Protein AF-A0A0C9WI23-F1 (afdb_monomer_lite)

Sequence (228 aa):
MLRQPGENLPWLPNPIQHCQHPHDGPPLADQTVKNYFSPNRFYCVETICAPCGTVIGWGKFARSESPTNIVAFLNSIYSSGVSRPAYICIDKACIVLRHIQATGQLQDWFNTSCLLVDSYHYTTHKATDELCCTWCNPVIPAVDKFGNDCFQRTFNTQACEQLNSWLGGFELILKCMTPANFDWFLHSMLFYHSSFVLKKQGIKQRRAENREIDDESEHDGGVEFGEE

Foldseek 3Di:
DDDDPPDDDPPDDDPPPPPPDDPPDDDDDPPPPPDDDDPQQFDDKDWDADLLLATQDIDTHRYDPALVVVVVRLCVSCPPPRQDAQEDEDQPQLRNQVVCVVVVVNVVDNVRYAYAHDPVSVVPDDPPPPSNVPGHHQWDFDADPVRDTDTDRNGNCVSVVVVVVVVVVCPVVLRPDDPVCNVVVVVVVSVVSNVVSVVVVVVVVVVVVVVVVVVVVVVPPDDDDDDD

pLDDT: mean 77.86, std 17.17, range [37.91, 96.94]

Radius of gyration: 27.61 Å; chains: 1; bounding box: 91×63×84 Å

Structure (mmCIF, N/CA/C/O backbone):
data_AF-A0A0C9WI23-F1
#
_entry.id   AF-A0A0C9WI23-F1
#
loop_
_atom_site.group_PDB
_atom_site.id
_atom_site.type_symbol
_atom_site.label_atom_id
_atom_site.label_alt_id
_atom_site.label_comp_id
_atom_site.label_asym_id
_atom_site.label_entity_id
_atom_site.label_seq_id
_atom_site.pdbx_PDB_ins_code
_atom_site.Cartn_x
_atom_site.Cartn_y
_atom_site.Cartn_z
_atom_site.occupancy
_atom_site.B_iso_or_equiv
_atom_site.auth_seq_id
_atom_site.auth_comp_id
_atom_site.auth_asym_id
_atom_site.auth_atom_id
_atom_site.pdbx_PDB_model_num
ATOM 1 N N . MET A 1 1 ? -48.011 15.175 24.855 1.00 45.28 1 MET A N 1
ATOM 2 C CA . MET A 1 1 ? -47.424 16.368 25.504 1.00 45.28 1 MET A CA 1
ATOM 3 C C . MET A 1 1 ? -46.889 17.267 24.404 1.00 45.28 1 MET A C 1
ATOM 5 O O . MET A 1 1 ? -46.062 16.813 23.623 1.00 45.28 1 MET A O 1
ATOM 9 N N . LEU A 1 2 ? -47.460 18.462 24.258 1.00 37.91 2 LEU A N 1
ATOM 10 C CA . LEU A 1 2 ? -47.124 19.421 23.200 1.00 37.91 2 LEU A CA 1
ATOM 11 C C . LEU A 1 2 ? -45.895 20.236 23.638 1.00 37.91 2 LEU A C 1
ATOM 13 O O . LEU A 1 2 ? -45.906 20.787 24.735 1.00 37.91 2 LEU A O 1
ATOM 17 N N . ARG A 1 3 ? -44.843 20.275 22.808 1.00 47.81 3 ARG A N 1
ATOM 18 C CA . ARG A 1 3 ? -43.628 21.083 23.039 1.00 47.81 3 ARG A CA 1
ATOM 19 C C . ARG A 1 3 ? -43.924 22.569 22.837 1.00 47.81 3 ARG A C 1
ATOM 21 O O . ARG A 1 3 ? -44.652 22.917 21.908 1.00 47.81 3 ARG A O 1
ATOM 28 N N . GLN A 1 4 ? -43.315 23.433 23.648 1.00 53.78 4 GLN A N 1
ATOM 29 C CA . GLN A 1 4 ? -43.349 24.880 23.428 1.00 53.78 4 GLN A CA 1
ATOM 30 C C . GLN A 1 4 ? -42.204 25.320 22.492 1.00 53.78 4 GLN A C 1
ATOM 32 O O . GLN A 1 4 ? -41.101 24.770 22.574 1.00 53.78 4 GLN A O 1
ATOM 37 N N . PRO A 1 5 ? -42.423 26.300 21.594 1.00 41.22 5 PRO A N 1
ATOM 38 C CA . PRO A 1 5 ? -41.357 26.839 20.753 1.00 41.22 5 PRO A CA 1
ATOM 39 C C . PRO A 1 5 ? -40.299 27.547 21.615 1.00 41.22 5 PRO A C 1
ATOM 41 O O . PRO A 1 5 ? -40.611 28.527 22.285 1.00 41.22 5 PRO A O 1
ATOM 44 N N . GLY A 1 6 ? -39.055 27.054 21.602 1.00 56.50 6 GLY A N 1
ATOM 45 C CA . GLY A 1 6 ? -37.919 27.650 22.330 1.00 56.50 6 GLY A CA 1
ATOM 46 C C . GLY A 1 6 ? -37.381 26.834 23.512 1.00 56.50 6 GLY A C 1
ATOM 47 O O . GLY A 1 6 ? -36.413 27.246 24.145 1.00 56.50 6 GLY A O 1
ATOM 48 N N . GLU A 1 7 ? -37.958 25.668 23.802 1.00 51.94 7 GLU A N 1
ATOM 49 C CA . GLU A 1 7 ? -37.491 24.791 24.879 1.00 51.94 7 GLU A CA 1
ATOM 50 C C . GLU A 1 7 ? -36.192 24.060 24.478 1.00 51.94 7 GLU A C 1
ATOM 52 O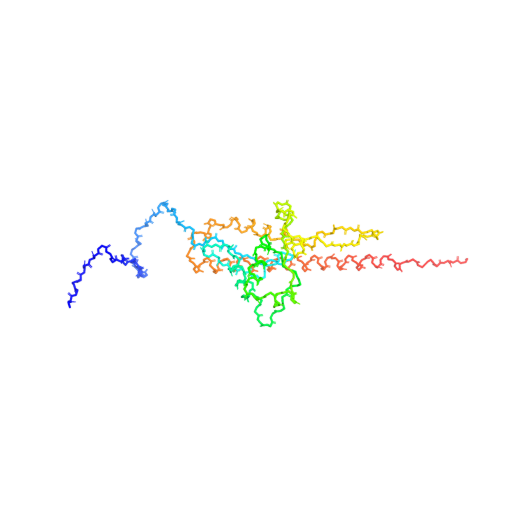 O . GLU A 1 7 ? -36.208 23.105 23.695 1.00 51.94 7 GLU A O 1
ATOM 57 N N . ASN A 1 8 ? -35.050 24.526 24.997 1.00 57.34 8 ASN A N 1
ATOM 58 C CA . ASN A 1 8 ? -33.733 23.931 24.756 1.00 57.34 8 ASN A CA 1
ATOM 59 C C . ASN A 1 8 ? -33.261 23.180 26.014 1.00 57.34 8 ASN A C 1
ATOM 61 O O . ASN A 1 8 ? -32.733 23.768 26.957 1.00 57.34 8 ASN A O 1
ATOM 65 N N . LEU A 1 9 ? -33.532 21.875 26.053 1.00 67.69 9 LEU A N 1
ATOM 66 C CA . LEU A 1 9 ? -33.112 20.983 27.136 1.00 67.69 9 LEU A CA 1
ATOM 67 C C . LEU A 1 9 ? -31.612 20.667 27.010 1.00 67.69 9 LEU A C 1
ATOM 69 O O . LEU A 1 9 ? -31.143 20.426 25.901 1.00 67.69 9 LEU A O 1
ATOM 73 N N . PRO A 1 10 ? -30.861 20.572 28.121 1.00 53.47 10 PRO A N 1
ATOM 74 C CA . PRO A 1 10 ? -29.396 20.464 28.104 1.00 53.47 10 PRO A CA 1
ATOM 75 C C . PRO A 1 10 ? -28.835 19.194 27.440 1.00 53.47 10 PRO A C 1
ATOM 77 O O . PRO A 1 10 ? -27.644 19.130 27.154 1.00 53.47 10 PRO A O 1
ATOM 80 N N . TRP A 1 11 ? -29.670 18.184 27.184 1.00 56.97 11 TRP A N 1
ATOM 81 C CA . TRP A 1 11 ? -29.297 16.967 26.452 1.00 56.97 11 TRP A CA 1
ATOM 82 C C . TRP A 1 11 ? -29.753 16.963 24.985 1.00 56.97 11 TRP A C 1
ATOM 84 O O . TRP A 1 11 ? -29.550 15.969 24.287 1.00 56.97 11 TRP A O 1
ATOM 94 N N . LEU A 1 12 ? -30.392 18.034 24.502 1.00 51.81 12 LEU A N 1
ATOM 95 C CA . LEU A 1 12 ? -30.682 18.192 23.081 1.00 51.81 12 LEU A CA 1
ATOM 96 C C . LEU A 1 12 ? -29.418 18.709 22.376 1.00 51.81 12 LEU A C 1
ATOM 98 O O . LEU A 1 12 ? -28.823 19.688 22.827 1.00 51.81 12 LEU A O 1
ATOM 102 N N . PRO A 1 13 ? -28.983 18.078 21.271 1.00 49.78 13 PRO A N 1
ATOM 103 C CA . PRO A 1 13 ? -27.905 18.625 20.465 1.00 49.78 13 PRO A CA 1
ATOM 104 C C . PRO A 1 13 ? -28.334 20.002 19.958 1.00 49.78 13 PRO A C 1
ATOM 106 O O . PRO A 1 13 ? -29.397 20.120 19.344 1.00 49.78 13 PRO A O 1
ATOM 109 N N . ASN A 1 14 ? -27.524 21.036 20.211 1.00 50.88 14 ASN A N 1
ATOM 110 C CA . ASN A 1 14 ? -27.763 22.357 19.639 1.00 50.88 14 ASN A CA 1
ATOM 111 C C . ASN A 1 14 ? -27.911 22.196 18.122 1.00 50.88 14 ASN A C 1
ATOM 113 O O . ASN A 1 14 ? -26.987 21.665 17.493 1.00 50.88 14 ASN A O 1
ATOM 117 N N . PRO A 1 15 ? -29.036 22.619 17.518 1.00 44.16 15 PRO A N 1
ATOM 118 C CA . PRO A 1 15 ? -29.130 22.654 16.077 1.00 44.16 15 PRO A CA 1
ATOM 119 C C . PRO A 1 15 ? -28.056 23.631 15.621 1.00 44.16 15 PRO A C 1
ATOM 121 O O . PRO A 1 15 ? -28.156 24.837 15.843 1.00 44.16 15 PRO A O 1
ATOM 124 N N . ILE A 1 16 ? -26.986 23.090 15.042 1.00 45.69 16 ILE A N 1
ATOM 125 C CA . ILE A 1 16 ? -26.045 23.870 14.259 1.00 45.69 16 ILE A CA 1
ATOM 126 C C . ILE A 1 16 ? -26.930 24.576 13.241 1.00 45.69 16 ILE A C 1
ATOM 128 O O . ILE A 1 16 ? -27.511 23.931 12.368 1.00 45.69 16 ILE A O 1
ATOM 132 N N . GLN A 1 17 ? -27.106 25.884 13.413 1.00 42.84 17 GLN A N 1
ATOM 133 C CA . GLN A 1 17 ? -27.715 26.731 12.408 1.00 42.84 17 GLN A CA 1
ATOM 134 C C . GLN A 1 17 ? -26.799 26.648 11.188 1.00 42.84 17 GLN A C 1
ATOM 136 O O . GLN A 1 17 ? -25.851 27.412 11.035 1.00 42.84 17 GLN A O 1
ATOM 141 N N . HIS A 1 18 ? -27.046 25.680 10.309 1.00 42.75 18 HIS A N 1
ATOM 142 C CA . HIS A 1 18 ? -26.726 25.857 8.907 1.00 42.75 18 HIS A CA 1
ATOM 143 C C . HIS A 1 18 ? -27.666 26.949 8.415 1.00 42.75 18 HIS A C 1
ATOM 145 O O . HIS A 1 18 ? -28.755 26.684 7.913 1.00 42.75 18 HIS A O 1
ATOM 151 N N . CYS A 1 19 ? -27.264 28.197 8.652 1.00 40.62 19 CYS A N 1
ATOM 152 C CA . CYS A 1 19 ? -27.859 29.352 8.016 1.00 40.62 19 CYS A CA 1
ATOM 153 C C . CYS A 1 19 ? -27.647 29.173 6.513 1.00 40.62 19 CYS A C 1
ATOM 155 O O . CYS A 1 19 ? -26.570 29.452 5.990 1.00 40.62 19 CYS A O 1
ATOM 157 N N . GLN A 1 20 ? -28.668 28.675 5.816 1.00 45.41 20 GLN A N 1
ATOM 158 C CA . GLN A 1 20 ? -28.819 28.967 4.399 1.00 45.41 20 GLN A CA 1
ATOM 159 C C . GLN A 1 20 ? -28.958 30.484 4.307 1.00 45.41 20 GLN A C 1
ATOM 161 O O . GLN A 1 20 ? -29.980 31.046 4.694 1.00 45.41 20 GLN A O 1
ATOM 166 N N . HIS A 1 21 ? -27.881 31.152 3.911 1.00 46.56 21 HIS A N 1
ATOM 167 C CA . HIS A 1 21 ? -27.880 32.595 3.761 1.00 46.56 21 HIS A CA 1
ATOM 168 C C . HIS A 1 21 ? -28.644 32.945 2.476 1.00 46.56 21 HIS A C 1
ATOM 170 O O . HIS A 1 21 ? -28.285 32.433 1.413 1.00 46.56 21 HIS A O 1
ATOM 176 N N . PRO A 1 22 ? -29.677 33.800 2.524 1.00 51.34 22 PRO A N 1
ATOM 177 C CA . PRO A 1 22 ? -30.212 34.421 1.319 1.00 51.34 22 PRO A CA 1
ATOM 178 C C . PRO A 1 22 ? -29.103 35.243 0.647 1.00 51.34 22 PRO A C 1
ATOM 180 O O . PRO A 1 22 ? -28.318 35.896 1.341 1.00 51.34 22 PRO A O 1
ATOM 183 N N . HIS A 1 23 ? -29.027 35.216 -0.685 1.00 56.66 23 HIS A N 1
ATOM 184 C CA . HIS A 1 23 ? -27.945 35.851 -1.455 1.00 56.66 23 HIS A CA 1
ATOM 185 C C . HIS A 1 23 ? -27.807 37.373 -1.234 1.00 56.66 23 HIS A C 1
ATOM 187 O O . HIS A 1 23 ? -26.741 37.914 -1.508 1.00 56.66 23 HIS A O 1
ATOM 193 N N . ASP A 1 24 ? -28.823 38.027 -0.657 1.00 64.31 24 ASP A N 1
ATOM 194 C CA . ASP A 1 24 ? -28.895 39.487 -0.505 1.00 64.31 24 ASP A CA 1
ATOM 195 C C . ASP A 1 24 ? -28.827 39.985 0.958 1.00 64.31 24 ASP A C 1
ATOM 197 O O . ASP A 1 24 ? -29.157 41.135 1.249 1.00 64.31 24 ASP A O 1
ATOM 201 N N . GLY A 1 25 ? -28.431 39.137 1.914 1.00 58.09 25 GLY A N 1
ATOM 202 C CA . GLY A 1 25 ? -28.264 39.552 3.315 1.00 58.09 25 GLY A CA 1
ATOM 203 C C . GLY A 1 25 ? -26.922 40.261 3.586 1.00 58.09 25 GLY A C 1
ATOM 204 O O . GLY A 1 25 ? -25.932 39.950 2.920 1.00 58.09 25 GLY A O 1
ATOM 205 N N . PRO A 1 26 ? -26.837 41.169 4.581 1.00 49.72 26 PRO A N 1
ATOM 206 C CA . PRO A 1 26 ? -25.556 41.736 5.003 1.00 49.72 26 PRO A CA 1
ATOM 207 C C . PRO A 1 26 ? -24.610 40.615 5.477 1.00 49.72 26 PRO A C 1
ATOM 209 O O . PRO A 1 26 ? -25.095 39.643 6.062 1.00 49.72 26 PRO A O 1
ATOM 212 N N . PRO A 1 27 ? -23.284 40.722 5.253 1.00 53.56 27 PRO A N 1
ATOM 213 C CA . PRO A 1 27 ? -22.345 39.674 5.638 1.00 53.56 27 PRO A CA 1
ATOM 214 C C . PRO A 1 27 ? -22.469 39.382 7.134 1.00 53.56 27 PRO A C 1
ATOM 216 O O . PRO A 1 27 ? -22.346 40.297 7.954 1.00 53.56 27 PRO A O 1
ATOM 219 N N . LEU A 1 28 ? -22.716 38.122 7.502 1.00 52.16 28 LEU A N 1
ATOM 220 C CA . LEU A 1 28 ? -22.616 37.717 8.901 1.00 52.16 28 LEU A CA 1
ATOM 221 C C . LEU A 1 28 ? -21.200 38.021 9.389 1.00 52.16 28 LEU A C 1
ATOM 223 O O . LEU A 1 28 ? -20.225 37.748 8.687 1.00 52.16 28 LEU A O 1
ATOM 227 N N . ALA A 1 29 ? -21.109 38.614 10.581 1.00 51.03 29 ALA A N 1
ATOM 228 C CA . ALA A 1 29 ? -19.838 38.921 11.215 1.00 51.03 29 ALA A CA 1
ATOM 229 C C . ALA A 1 29 ? -18.961 37.667 11.211 1.00 51.03 29 ALA A C 1
ATOM 231 O O . ALA A 1 29 ? -19.374 36.614 11.705 1.00 51.03 29 ALA A O 1
ATOM 232 N N . ASP A 1 30 ? -17.778 37.804 10.620 1.00 47.78 30 ASP A N 1
ATOM 233 C CA . ASP A 1 30 ? -16.817 36.730 10.442 1.00 47.78 30 ASP A CA 1
ATOM 234 C C . ASP A 1 30 ? -16.476 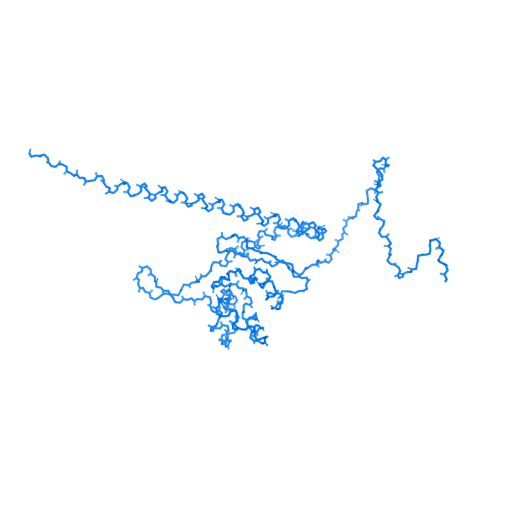36.165 11.827 1.00 47.78 30 ASP A C 1
ATOM 236 O O . ASP A 1 30 ? -15.770 36.794 12.627 1.00 47.78 30 ASP A O 1
ATOM 240 N N . GLN A 1 31 ? -17.051 35.010 12.177 1.00 53.62 31 GLN A N 1
ATOM 241 C CA . GLN A 1 31 ? -16.649 34.301 13.382 1.00 53.62 31 GLN A CA 1
ATOM 242 C C . GLN A 1 31 ? -15.255 33.761 13.101 1.00 53.62 31 GLN A C 1
ATOM 244 O O . GLN A 1 31 ? -15.069 32.663 12.583 1.00 53.62 31 GLN A O 1
ATOM 249 N N . THR A 1 32 ? -14.262 34.577 13.438 1.00 47.88 32 THR A N 1
ATOM 250 C CA . THR A 1 32 ? -12.854 34.201 13.440 1.00 47.88 32 THR A CA 1
ATOM 251 C C . THR A 1 32 ? -12.645 33.161 14.531 1.00 47.88 32 THR A C 1
ATOM 253 O O . THR A 1 32 ? -12.289 33.447 15.675 1.00 47.88 32 THR A O 1
ATOM 256 N N . VAL A 1 33 ? -12.931 31.909 14.189 1.00 57.38 33 VAL A N 1
ATOM 257 C CA . VAL A 1 33 ? -12.718 30.785 15.085 1.00 57.38 33 VAL A CA 1
ATOM 258 C C . VAL A 1 33 ? -11.216 30.548 15.175 1.00 57.38 33 VAL A C 1
ATOM 260 O O . VAL A 1 33 ? -10.590 30.014 14.264 1.00 57.38 33 VAL A O 1
ATOM 263 N N . LYS A 1 34 ? -10.628 31.036 16.269 1.00 50.06 34 LYS A N 1
ATOM 264 C CA . LYS A 1 34 ? -9.206 31.371 16.294 1.00 50.06 34 LYS A CA 1
ATOM 265 C C . LYS A 1 34 ? -8.259 30.187 16.429 1.00 50.06 34 LYS A C 1
ATOM 267 O O . LYS A 1 34 ? -7.135 30.363 16.008 1.00 50.06 34 LYS A O 1
ATOM 272 N N . ASN A 1 35 ? -8.657 29.039 16.982 1.00 45.72 35 ASN A N 1
ATOM 273 C CA . ASN A 1 35 ? -7.858 27.803 17.059 1.00 45.72 35 ASN A CA 1
ATOM 274 C C . ASN A 1 35 ? -8.730 26.676 17.643 1.00 45.72 35 ASN A C 1
ATOM 276 O O . ASN A 1 35 ? -9.187 26.807 18.776 1.00 45.72 35 ASN A O 1
ATOM 280 N N . TYR A 1 36 ? -8.906 25.555 16.939 1.00 50.66 36 TYR A N 1
ATOM 281 C CA . TYR A 1 36 ? -9.388 24.311 17.555 1.00 50.66 36 TYR A CA 1
ATOM 282 C C . TYR A 1 36 ? -8.414 23.171 17.268 1.00 50.66 36 TYR A C 1
ATOM 284 O O . TYR A 1 36 ? -8.137 22.851 16.114 1.00 50.66 36 TYR A O 1
ATOM 292 N N . PHE A 1 37 ? -7.962 22.504 18.331 1.00 46.53 37 PHE A N 1
ATOM 293 C CA . PHE A 1 37 ? -7.482 21.131 18.234 1.00 46.53 37 PHE A CA 1
ATOM 294 C C . PHE A 1 37 ? -8.697 20.244 17.970 1.00 46.53 37 PHE A C 1
ATOM 296 O O . PHE A 1 37 ? -9.537 20.049 18.848 1.00 46.53 37 PHE A O 1
ATOM 303 N N . SER A 1 38 ? -8.821 19.746 16.745 1.00 51.62 38 SER A N 1
ATOM 304 C CA . SER A 1 38 ? -9.818 18.734 16.408 1.00 51.62 38 SER A CA 1
ATOM 305 C C . SER A 1 38 ? -9.176 17.348 16.527 1.00 51.62 38 SER A C 1
ATOM 307 O O . SER A 1 38 ? -8.051 17.154 16.060 1.00 51.62 38 SER A O 1
ATOM 309 N N . PRO A 1 39 ? -9.839 16.377 17.182 1.00 49.34 39 PRO A N 1
ATOM 310 C CA . PRO A 1 39 ? -9.327 15.016 17.246 1.00 49.34 39 PRO A CA 1
ATOM 311 C C . PRO A 1 39 ? -9.215 14.444 15.830 1.00 49.34 39 PRO A C 1
ATOM 313 O O . PRO A 1 39 ? -10.072 14.703 14.978 1.00 49.34 39 PRO A O 1
ATOM 316 N N . ASN A 1 40 ? -8.152 13.675 15.582 1.00 57.41 40 ASN A N 1
ATOM 317 C CA . ASN A 1 40 ? -7.940 13.048 14.283 1.00 57.41 40 ASN A CA 1
ATOM 318 C C . ASN A 1 40 ? -9.157 12.168 13.952 1.00 57.41 40 ASN A C 1
ATOM 320 O O . ASN A 1 40 ? -9.535 11.304 14.743 1.00 57.41 40 ASN A O 1
ATOM 324 N N . ARG A 1 41 ? -9.820 12.427 12.818 1.00 71.44 41 ARG A N 1
ATOM 325 C CA . ARG A 1 41 ? -11.094 11.766 12.466 1.00 71.44 41 ARG A CA 1
ATOM 326 C C . ARG A 1 41 ? -10.905 10.316 12.007 1.00 71.44 41 ARG A C 1
ATOM 328 O O . ARG A 1 41 ? -11.881 9.579 11.894 1.00 71.44 41 ARG A O 1
ATOM 335 N N . PHE A 1 42 ? -9.668 9.924 11.729 1.00 77.06 42 PHE A N 1
ATOM 336 C CA . PHE A 1 42 ? -9.252 8.585 11.336 1.00 77.06 42 PHE A CA 1
ATOM 337 C C . PHE A 1 42 ? -7.839 8.320 11.877 1.00 77.06 42 PHE A C 1
ATOM 339 O O . PHE A 1 42 ? -7.101 9.257 12.174 1.00 77.06 42 PHE A O 1
ATOM 346 N N . TYR A 1 43 ? -7.471 7.051 12.034 1.00 84.69 43 TYR A N 1
ATOM 347 C CA . TYR A 1 43 ? -6.159 6.630 12.522 1.00 84.69 43 TYR A CA 1
ATOM 348 C C . TYR A 1 43 ? -5.081 6.830 11.454 1.00 84.69 43 TYR A C 1
ATOM 350 O O . TYR A 1 43 ? -4.112 7.547 11.690 1.00 84.69 43 TYR A O 1
ATOM 358 N N . CYS A 1 44 ? -5.277 6.252 10.268 1.00 89.69 44 CYS A N 1
ATOM 359 C CA . CYS A 1 44 ? -4.372 6.419 9.134 1.00 89.69 44 CYS A CA 1
ATOM 360 C C . CYS A 1 44 ? -5.114 6.341 7.792 1.00 89.69 44 CYS A C 1
ATOM 362 O O . CYS A 1 44 ? -6.265 5.894 7.708 1.00 89.69 44 CYS A O 1
ATOM 364 N N . VAL A 1 45 ? -4.429 6.807 6.750 1.00 92.12 45 VAL A N 1
ATOM 365 C CA . VAL A 1 45 ? -4.728 6.468 5.360 1.00 92.12 45 VAL A CA 1
ATOM 366 C C . VAL A 1 45 ? -3.784 5.342 4.977 1.00 92.12 45 VAL A C 1
ATOM 368 O O . VAL A 1 45 ? -2.572 5.510 5.069 1.00 92.12 45 VAL A O 1
ATOM 371 N N . GLU A 1 46 ? -4.346 4.230 4.528 1.00 94.31 46 GLU A N 1
ATOM 372 C CA . GLU A 1 46 ? -3.594 3.117 3.966 1.00 94.31 46 GLU A CA 1
ATOM 373 C C . GLU A 1 46 ? -3.570 3.256 2.443 1.00 94.31 46 GLU A C 1
ATOM 375 O O . GLU A 1 46 ? -4.598 3.564 1.831 1.00 94.31 46 GLU A O 1
ATOM 380 N N . THR A 1 47 ? -2.415 3.037 1.814 1.00 95.06 47 THR A N 1
ATOM 381 C CA . THR A 1 47 ? -2.272 3.106 0.353 1.00 95.06 47 THR A CA 1
ATOM 382 C C . THR A 1 47 ? -1.613 1.847 -0.191 1.00 95.06 47 THR A C 1
ATOM 384 O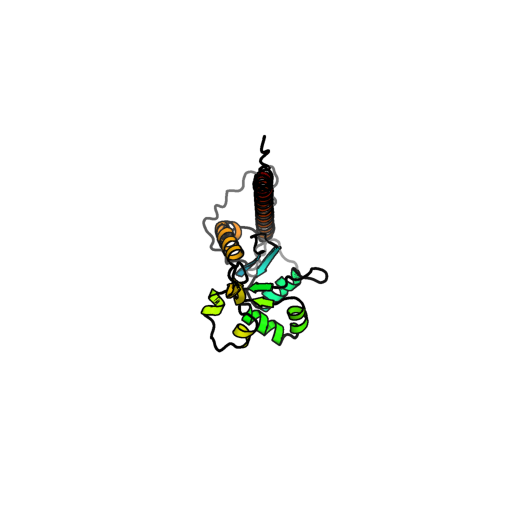 O . THR A 1 47 ? -0.756 1.250 0.450 1.00 95.06 47 THR A O 1
ATOM 387 N N . ILE A 1 48 ? -2.011 1.445 -1.397 1.00 94.19 48 ILE A N 1
ATOM 388 C CA . ILE A 1 48 ? -1.360 0.381 -2.159 1.00 94.19 48 ILE A CA 1
ATOM 389 C C . ILE A 1 48 ? -0.663 1.038 -3.340 1.00 94.19 48 ILE A C 1
ATOM 391 O O . ILE A 1 48 ? -1.315 1.678 -4.169 1.00 94.19 48 ILE A O 1
ATOM 395 N N . CYS A 1 49 ? 0.652 0.864 -3.424 1.00 93.44 49 CYS A N 1
ATOM 396 C CA . CYS A 1 49 ? 1.472 1.382 -4.508 1.00 93.44 49 CYS A CA 1
ATOM 397 C C . CYS A 1 49 ? 2.094 0.233 -5.317 1.00 93.44 49 CYS A C 1
ATOM 399 O O . CYS A 1 49 ? 2.516 -0.783 -4.768 1.00 93.44 49 CYS A O 1
ATOM 401 N N . ALA A 1 50 ? 2.159 0.387 -6.638 1.00 92.44 50 ALA A N 1
ATOM 402 C CA . ALA A 1 50 ? 2.974 -0.470 -7.489 1.00 92.44 50 ALA A CA 1
ATOM 403 C C . ALA A 1 50 ? 4.469 -0.143 -7.283 1.00 92.44 50 ALA A C 1
ATOM 405 O O . ALA A 1 50 ? 4.798 0.996 -6.936 1.00 92.44 50 ALA A O 1
ATOM 406 N N . PRO A 1 51 ? 5.406 -1.059 -7.605 1.00 89.94 51 PRO A N 1
ATOM 407 C CA . PRO A 1 51 ? 6.852 -0.820 -7.457 1.00 89.94 51 PRO A CA 1
ATOM 408 C C . PRO A 1 51 ? 7.379 0.402 -8.222 1.00 89.94 51 PRO A C 1
ATOM 410 O O . PRO A 1 51 ? 8.461 0.918 -7.939 1.00 89.94 51 PRO A O 1
ATOM 413 N N . CYS A 1 52 ? 6.616 0.850 -9.217 1.00 90.62 52 CYS A N 1
ATOM 414 C CA . CYS A 1 52 ? 6.924 1.989 -10.060 1.00 90.62 52 CYS A CA 1
ATOM 415 C C . CYS A 1 52 ? 6.435 3.337 -9.474 1.00 90.62 52 CYS A C 1
ATOM 417 O O . CYS A 1 52 ? 6.690 4.386 -10.064 1.00 90.62 52 CYS A O 1
ATOM 419 N N . GLY A 1 53 ? 5.756 3.323 -8.320 1.00 91.88 53 GLY A N 1
ATOM 420 C CA . GLY A 1 53 ? 5.223 4.504 -7.625 1.00 91.88 53 GLY A CA 1
ATOM 421 C C . GLY A 1 53 ? 3.775 4.860 -7.973 1.00 91.88 53 GLY A C 1
ATOM 422 O O . GLY A 1 53 ? 3.216 5.782 -7.391 1.00 91.88 53 GLY A O 1
ATOM 423 N N . THR A 1 54 ? 3.143 4.141 -8.902 1.00 94.75 54 THR A N 1
ATOM 424 C CA . THR A 1 54 ? 1.726 4.345 -9.244 1.00 94.75 54 THR A CA 1
ATOM 425 C C . THR A 1 54 ? 0.832 3.862 -8.106 1.00 94.75 54 THR A C 1
ATOM 427 O O . THR A 1 54 ? 1.035 2.766 -7.588 1.00 94.75 54 THR A O 1
ATOM 430 N N . VAL A 1 55 ? -0.178 4.646 -7.735 1.00 95.94 55 VAL A N 1
ATOM 431 C CA . VAL A 1 55 ? -1.131 4.280 -6.682 1.00 95.94 55 VAL A CA 1
ATOM 432 C C . VAL A 1 55 ? -2.211 3.383 -7.277 1.00 95.94 55 VAL A C 1
ATOM 434 O O . VAL A 1 55 ? -2.861 3.751 -8.251 1.00 95.94 55 VAL A O 1
ATOM 437 N N . ILE A 1 56 ? -2.398 2.203 -6.690 1.00 93.81 56 ILE A N 1
ATOM 438 C CA . ILE A 1 56 ? -3.416 1.221 -7.088 1.00 93.81 56 ILE A CA 1
ATOM 439 C C . ILE A 1 56 ? -4.729 1.502 -6.356 1.00 93.81 56 ILE A C 1
ATOM 441 O O . ILE A 1 56 ? -5.806 1.441 -6.941 1.00 93.81 56 ILE A O 1
ATOM 445 N N . GLY A 1 57 ? -4.645 1.831 -5.069 1.00 94.44 57 GLY A N 1
ATOM 446 C CA . GLY A 1 57 ? -5.813 2.077 -4.239 1.00 94.44 57 GLY A CA 1
ATOM 447 C C . GLY A 1 57 ? -5.441 2.690 -2.901 1.00 94.44 57 GLY A C 1
ATOM 448 O O . GLY A 1 57 ? -4.272 2.724 -2.518 1.00 94.44 57 GLY A O 1
ATOM 449 N N . TRP A 1 58 ? -6.446 3.185 -2.190 1.00 95.88 58 TRP A N 1
ATOM 450 C CA . TRP A 1 58 ? -6.284 3.755 -0.859 1.00 95.88 58 TRP A CA 1
ATOM 451 C C . TRP A 1 58 ? -7.551 3.552 -0.024 1.00 95.88 58 TRP A C 1
ATOM 453 O O . TRP A 1 58 ? -8.638 3.361 -0.572 1.00 95.88 58 TRP A O 1
ATOM 463 N N . GLY A 1 59 ? -7.411 3.598 1.298 1.00 93.50 59 GLY A N 1
ATOM 464 C CA . GLY A 1 59 ? -8.515 3.452 2.241 1.00 93.50 59 GLY A CA 1
ATOM 465 C C . GLY A 1 59 ? -8.259 4.196 3.549 1.00 93.50 59 GLY A C 1
ATOM 466 O O . GLY A 1 59 ? -7.118 4.435 3.934 1.00 93.50 59 GLY A O 1
ATOM 467 N N . LYS A 1 60 ? -9.332 4.577 4.252 1.00 92.12 60 LYS A N 1
ATOM 468 C CA . LYS A 1 60 ? -9.235 5.184 5.590 1.00 92.12 60 LYS A CA 1
ATOM 469 C C . LYS A 1 60 ? -9.441 4.135 6.661 1.00 92.12 60 LYS A C 1
ATOM 471 O O . LYS A 1 60 ? -10.485 3.482 6.695 1.00 92.12 60 LYS A O 1
ATOM 476 N N . PHE A 1 61 ? -8.522 4.064 7.610 1.00 92.00 61 PHE A N 1
ATOM 477 C CA . PHE A 1 61 ? -8.700 3.266 8.813 1.00 92.00 61 PHE A CA 1
ATOM 478 C C . PHE A 1 61 ? -9.103 4.174 9.962 1.00 92.00 61 PHE A C 1
ATOM 480 O O . PHE A 1 61 ? -8.321 4.988 10.435 1.00 92.00 61 PHE A O 1
ATOM 487 N N . ALA A 1 62 ? -10.353 4.059 10.414 1.00 86.12 62 ALA A N 1
ATOM 488 C CA . ALA A 1 62 ? -10.911 4.989 11.394 1.00 86.12 62 ALA A CA 1
ATOM 489 C C . ALA A 1 62 ? -10.298 4.842 12.798 1.00 86.12 62 ALA A C 1
ATOM 491 O O . ALA A 1 62 ? -10.132 5.837 13.494 1.00 86.12 62 ALA A O 1
ATOM 492 N N . ARG A 1 63 ? -9.987 3.610 13.224 1.00 86.94 63 ARG A N 1
ATOM 493 C CA . ARG A 1 63 ? -9.597 3.305 14.617 1.00 86.94 63 ARG A CA 1
ATOM 494 C C . ARG A 1 63 ? -8.200 2.719 14.764 1.00 86.94 63 ARG A C 1
ATOM 496 O O . ARG A 1 63 ? -7.527 3.017 15.742 1.00 86.94 63 ARG A O 1
ATOM 503 N N . SER A 1 64 ? -7.793 1.864 13.834 1.00 90.00 64 SER A N 1
ATOM 504 C CA . SER A 1 64 ? -6.503 1.186 13.885 1.00 90.00 64 SER A CA 1
ATOM 505 C C . SER A 1 64 ? -6.131 0.605 12.530 1.00 90.00 64 SER A C 1
ATOM 507 O O . SER A 1 64 ? -6.994 0.195 11.750 1.00 90.00 64 SER A O 1
ATOM 509 N N . GLU A 1 65 ? -4.834 0.489 12.301 1.00 91.56 65 GLU A N 1
ATOM 510 C CA . GLU A 1 65 ? -4.238 -0.342 11.259 1.00 91.56 65 GLU A CA 1
ATOM 511 C C . GLU A 1 65 ? -4.195 -1.807 11.738 1.00 91.56 65 GLU A C 1
ATOM 513 O O . GLU A 1 65 ? -3.150 -2.371 12.053 1.00 91.56 65 GLU A O 1
ATOM 518 N N . SER A 1 66 ? -5.379 -2.399 11.929 1.00 92.81 66 SER A N 1
ATOM 519 C CA . SER A 1 66 ? -5.506 -3.785 12.394 1.00 92.81 66 SER A CA 1
ATOM 520 C C . SER A 1 66 ? -5.386 -4.789 11.240 1.00 92.81 66 SER A C 1
ATOM 522 O O . SER A 1 66 ? -5.796 -4.468 10.122 1.00 92.81 66 SER A O 1
ATOM 524 N N . PRO A 1 67 ? -4.943 -6.036 11.501 1.00 92.94 67 PRO A N 1
ATOM 525 C CA . PRO A 1 67 ? -4.919 -7.102 10.497 1.00 92.94 67 PRO A CA 1
ATOM 526 C C . PRO A 1 67 ? -6.257 -7.293 9.779 1.00 92.94 67 PRO A C 1
ATOM 528 O O . PRO A 1 67 ? -6.294 -7.470 8.568 1.00 92.94 67 PRO A O 1
ATOM 531 N N . THR A 1 68 ? -7.367 -7.194 10.512 1.00 92.88 68 THR A N 1
ATOM 532 C CA . THR A 1 68 ? -8.717 -7.304 9.950 1.00 92.88 68 THR A CA 1
ATOM 533 C C . THR A 1 68 ? -9.028 -6.171 8.974 1.00 92.88 68 THR A C 1
ATOM 535 O O . THR A 1 68 ? -9.561 -6.431 7.899 1.00 92.88 68 THR A O 1
ATOM 538 N N . ASN A 1 69 ? -8.662 -4.927 9.307 1.00 94.25 69 ASN A N 1
ATOM 539 C CA . ASN A 1 69 ? -8.857 -3.785 8.407 1.00 94.25 69 ASN A CA 1
ATOM 540 C C . ASN A 1 69 ? -7.985 -3.905 7.153 1.00 94.25 69 ASN A C 1
ATOM 542 O O . ASN A 1 69 ? -8.469 -3.628 6.059 1.00 94.25 69 ASN A O 1
ATOM 546 N N . ILE A 1 70 ? -6.741 -4.371 7.301 1.00 93.81 70 ILE A N 1
ATOM 547 C CA . ILE A 1 70 ? -5.833 -4.618 6.175 1.00 93.81 70 ILE A CA 1
ATOM 548 C C . ILE A 1 70 ? -6.418 -5.687 5.244 1.00 93.81 70 ILE A C 1
ATOM 550 O O . ILE A 1 70 ? -6.535 -5.450 4.046 1.00 93.81 70 ILE A O 1
ATOM 554 N N . VAL A 1 71 ? -6.853 -6.837 5.772 1.00 92.12 71 VAL A N 1
ATOM 555 C CA . VAL A 1 71 ? -7.452 -7.911 4.956 1.00 92.12 71 VAL A CA 1
ATOM 556 C C . VAL A 1 71 ? -8.738 -7.440 4.274 1.00 92.12 71 VAL A C 1
ATOM 558 O O . VAL A 1 71 ? -8.930 -7.698 3.087 1.00 92.12 71 VAL A O 1
ATOM 561 N N . ALA A 1 72 ? -9.607 -6.714 4.983 1.00 92.44 72 ALA A N 1
ATOM 562 C CA . ALA A 1 72 ? -10.822 -6.150 4.397 1.00 92.44 72 ALA A CA 1
ATOM 563 C C . ALA A 1 72 ? -10.504 -5.166 3.261 1.00 92.44 72 ALA A C 1
ATOM 565 O O . ALA A 1 72 ? -11.137 -5.208 2.206 1.00 92.44 72 ALA A O 1
ATOM 566 N N . PHE A 1 73 ? -9.494 -4.319 3.452 1.00 93.88 73 PHE A N 1
ATOM 567 C CA . PHE A 1 73 ? -9.036 -3.380 2.439 1.00 93.88 73 PHE A CA 1
ATOM 568 C C . PHE A 1 73 ? -8.458 -4.099 1.216 1.00 93.88 73 PHE A C 1
ATOM 570 O O . PHE A 1 73 ? -8.883 -3.824 0.094 1.00 93.88 73 PHE A O 1
ATOM 577 N N . LEU A 1 74 ? -7.582 -5.085 1.414 1.00 92.31 74 LEU A N 1
ATOM 578 C CA . LEU A 1 74 ? -7.033 -5.885 0.320 1.00 92.31 74 LEU A CA 1
ATOM 579 C C . LEU A 1 74 ? -8.134 -6.625 -0.455 1.00 92.31 74 LEU A C 1
ATOM 581 O O . LEU A 1 74 ? -8.117 -6.611 -1.682 1.00 92.31 74 LEU A O 1
ATOM 585 N N . ASN A 1 75 ? -9.125 -7.200 0.231 1.00 90.38 75 ASN A N 1
ATOM 586 C CA . ASN A 1 75 ? -10.288 -7.826 -0.409 1.00 90.38 75 ASN A CA 1
ATOM 587 C C . ASN A 1 75 ? -11.148 -6.818 -1.193 1.00 90.38 75 ASN A C 1
ATOM 589 O O . ASN A 1 75 ? -11.684 -7.163 -2.247 1.00 90.38 75 ASN A O 1
ATOM 593 N N . SER A 1 76 ? -11.270 -5.573 -0.716 1.00 91.56 76 SER A N 1
ATOM 594 C CA . SER A 1 76 ? -12.010 -4.528 -1.440 1.00 91.56 76 SER A CA 1
ATOM 595 C C . SER A 1 76 ? -11.325 -4.101 -2.740 1.00 91.56 76 SER A C 1
ATOM 597 O O . SER A 1 76 ? -12.009 -3.765 -3.701 1.00 91.56 76 SER A O 1
ATOM 599 N N . ILE A 1 77 ? -9.990 -4.147 -2.788 1.00 90.75 77 ILE A N 1
ATOM 600 C CA . ILE A 1 77 ? -9.215 -3.823 -3.991 1.00 90.75 77 ILE A CA 1
ATOM 601 C C . ILE A 1 77 ? -9.166 -5.028 -4.935 1.00 90.75 77 ILE A C 1
ATOM 603 O O . ILE A 1 77 ? -9.422 -4.899 -6.130 1.00 90.75 77 ILE A O 1
ATOM 607 N N . TYR A 1 78 ? -8.883 -6.212 -4.394 1.00 89.06 78 TYR A N 1
ATOM 608 C CA . TYR A 1 78 ? -8.747 -7.458 -5.145 1.00 89.06 78 TYR A CA 1
ATOM 609 C C . TYR A 1 78 ? -9.963 -8.367 -4.953 1.00 89.06 78 TYR A C 1
ATOM 611 O O . TYR A 1 78 ? -9.859 -9.507 -4.487 1.00 89.06 78 TYR A O 1
ATOM 619 N N . SER A 1 79 ? -11.133 -7.829 -5.294 1.00 81.19 79 SER A N 1
ATOM 620 C CA . SER A 1 79 ? -12.388 -8.579 -5.332 1.00 81.19 79 SER A CA 1
ATOM 621 C C . SER A 1 79 ? -12.410 -9.597 -6.484 1.00 81.19 79 SER A C 1
ATOM 623 O O . SER A 1 79 ? -11.558 -9.579 -7.375 1.00 81.19 79 SER A O 1
ATOM 625 N N . SER A 1 80 ? -13.402 -10.494 -6.474 1.00 67.69 80 SER A N 1
ATOM 626 C CA . SER A 1 80 ? -13.561 -11.548 -7.487 1.00 67.69 80 SER A CA 1
ATOM 627 C C . SER A 1 80 ? -13.492 -10.990 -8.916 1.00 67.69 80 SER A C 1
ATOM 629 O O . SER A 1 80 ? -14.304 -10.147 -9.292 1.00 67.69 80 SER A O 1
ATOM 631 N N . GLY A 1 81 ? -12.537 -11.481 -9.711 1.00 67.25 81 GLY A N 1
ATOM 632 C CA . GLY A 1 81 ? -12.309 -11.071 -11.103 1.00 67.25 81 GLY A CA 1
ATOM 633 C C . GLY A 1 81 ? -11.093 -10.165 -11.320 1.00 67.25 81 GLY A C 1
ATOM 634 O O . GLY A 1 81 ? -10.626 -10.055 -12.451 1.00 67.25 81 GLY A O 1
ATOM 635 N N . VAL A 1 82 ? -10.530 -9.570 -10.263 1.00 76.31 82 VAL A N 1
ATOM 636 C CA . VAL A 1 82 ? -9.256 -8.842 -10.339 1.00 76.31 82 VAL A CA 1
ATOM 637 C C . VAL A 1 82 ? -8.126 -9.779 -9.927 1.00 76.31 82 VAL A C 1
ATOM 639 O O . VAL A 1 82 ? -8.136 -10.327 -8.824 1.00 76.31 82 VAL A O 1
ATOM 642 N N . SER A 1 83 ? -7.137 -9.965 -10.806 1.00 82.62 83 SER A N 1
ATOM 643 C CA . SER A 1 83 ? -5.950 -10.751 -10.464 1.00 82.62 83 SER A CA 1
ATOM 644 C C . SER A 1 83 ? -5.206 -10.087 -9.314 1.00 82.62 83 SER A C 1
ATOM 646 O O . SER A 1 83 ? -4.868 -8.903 -9.375 1.00 82.62 83 SER A O 1
ATOM 648 N N . ARG A 1 84 ? -4.905 -10.871 -8.282 1.00 88.50 84 ARG A N 1
ATOM 649 C CA . ARG A 1 84 ? -3.999 -10.439 -7.221 1.00 88.50 84 ARG A CA 1
ATOM 650 C C . ARG A 1 84 ? -2.559 -10.449 -7.735 1.00 88.50 84 ARG A C 1
ATOM 652 O O . ARG A 1 84 ? -2.232 -11.256 -8.609 1.00 88.50 84 ARG A O 1
ATOM 659 N N . PRO A 1 85 ? -1.690 -9.572 -7.214 1.00 89.31 85 PRO A N 1
ATOM 660 C CA . PRO A 1 85 ? -0.265 -9.660 -7.483 1.00 89.31 85 PRO A CA 1
ATOM 661 C C . PRO A 1 85 ? 0.323 -10.907 -6.812 1.00 89.31 85 PRO A C 1
ATOM 663 O O . PRO A 1 85 ? -0.110 -11.306 -5.730 1.00 89.31 85 PRO A O 1
ATOM 666 N N . ALA A 1 86 ? 1.355 -11.486 -7.428 1.00 88.62 86 ALA A N 1
ATOM 667 C CA . ALA A 1 86 ? 2.069 -12.638 -6.873 1.00 88.62 86 ALA A CA 1
ATOM 668 C C . ALA A 1 86 ? 2.731 -12.329 -5.518 1.00 88.62 86 ALA A C 1
ATOM 670 O O . ALA A 1 86 ? 2.919 -13.221 -4.699 1.00 88.62 86 ALA A O 1
ATOM 671 N N . TYR A 1 87 ? 3.051 -11.058 -5.264 1.00 88.62 87 TYR A N 1
ATOM 672 C CA . TYR A 1 87 ? 3.682 -10.608 -4.031 1.00 88.62 87 TYR A CA 1
ATOM 673 C C . TYR A 1 87 ? 3.062 -9.300 -3.551 1.00 88.62 87 TYR A C 1
ATOM 675 O O . TYR A 1 87 ? 2.816 -8.390 -4.345 1.00 88.62 87 TYR A O 1
ATOM 683 N N . ILE A 1 88 ? 2.840 -9.200 -2.243 1.00 91.38 88 ILE A N 1
ATOM 684 C CA . ILE A 1 88 ? 2.342 -7.998 -1.572 1.00 91.38 88 ILE A CA 1
ATOM 685 C C . ILE A 1 88 ? 3.258 -7.725 -0.383 1.00 91.38 88 ILE A C 1
ATOM 687 O O . ILE A 1 88 ? 3.409 -8.577 0.490 1.00 91.38 88 ILE A O 1
ATOM 691 N N . CYS A 1 89 ? 3.868 -6.542 -0.346 1.00 91.12 89 CYS A N 1
ATOM 692 C CA . CYS A 1 89 ? 4.699 -6.120 0.776 1.00 91.12 89 CYS A CA 1
ATOM 693 C C . CYS A 1 89 ? 3.869 -5.284 1.755 1.00 91.12 89 CYS A C 1
ATOM 695 O O . CYS A 1 89 ? 3.226 -4.321 1.342 1.00 91.12 89 CYS A O 1
ATOM 697 N N . ILE A 1 90 ? 3.893 -5.643 3.036 1.00 90.69 90 ILE A N 1
ATOM 698 C CA . ILE A 1 90 ? 3.198 -4.947 4.126 1.00 90.69 90 ILE A CA 1
ATOM 699 C C . ILE A 1 90 ? 4.148 -4.956 5.319 1.00 90.69 90 ILE A C 1
ATOM 701 O O . ILE A 1 90 ? 4.649 -6.025 5.653 1.00 90.69 90 ILE A O 1
ATOM 705 N N . ASP A 1 91 ? 4.357 -3.821 5.989 1.00 87.31 91 ASP A N 1
ATOM 706 C CA . ASP A 1 91 ? 5.235 -3.732 7.173 1.00 87.31 91 ASP A CA 1
ATOM 707 C C . ASP A 1 91 ? 4.941 -4.881 8.157 1.00 87.31 91 ASP A C 1
ATOM 709 O O . ASP A 1 91 ? 5.787 -5.730 8.418 1.00 87.31 91 ASP A O 1
ATOM 713 N N . LYS A 1 92 ? 3.677 -5.041 8.567 1.00 85.94 92 LYS A N 1
ATOM 714 C CA . LYS A 1 92 ? 3.244 -6.075 9.526 1.00 85.94 92 LYS A CA 1
ATOM 715 C C . LYS A 1 92 ? 2.668 -7.335 8.867 1.00 85.94 92 LYS A C 1
ATOM 717 O O . LYS A 1 92 ? 1.739 -7.942 9.413 1.00 85.94 92 LYS A O 1
ATOM 722 N N . ALA A 1 93 ? 3.187 -7.747 7.706 1.00 90.81 93 ALA A N 1
ATOM 723 C CA . ALA A 1 93 ? 2.672 -8.904 6.962 1.00 90.81 93 ALA A CA 1
ATOM 724 C C . ALA A 1 93 ? 2.587 -10.186 7.807 1.00 90.81 93 ALA A C 1
ATOM 726 O O . ALA A 1 93 ? 1.602 -10.909 7.698 1.00 90.81 93 ALA A O 1
ATOM 727 N N . CYS A 1 94 ? 3.541 -10.445 8.705 1.00 89.69 94 CYS A N 1
ATOM 728 C CA . CYS A 1 94 ? 3.517 -11.623 9.580 1.00 89.69 94 CYS A CA 1
ATOM 729 C C . CYS A 1 94 ? 2.285 -11.654 10.510 1.00 89.69 94 CYS A C 1
ATOM 731 O O . CYS A 1 94 ? 1.683 -12.709 10.724 1.00 89.69 94 CYS A O 1
ATOM 733 N N . ILE A 1 95 ? 1.847 -10.496 11.019 1.00 91.00 95 ILE A N 1
ATOM 734 C CA . ILE A 1 95 ? 0.652 -10.370 11.868 1.00 91.00 95 ILE A CA 1
ATOM 735 C C . ILE A 1 95 ? -0.613 -10.568 11.025 1.00 91.00 95 ILE A C 1
ATOM 737 O O . ILE A 1 95 ? -1.542 -11.264 11.443 1.00 91.00 95 ILE A O 1
ATOM 741 N N . VAL A 1 96 ? -0.633 -9.995 9.820 1.00 92.00 96 VAL A N 1
ATOM 742 C CA . VAL A 1 96 ? -1.714 -10.193 8.842 1.00 92.00 96 VAL A CA 1
ATOM 743 C C . VAL A 1 96 ? -1.842 -11.671 8.480 1.00 92.00 96 VAL A C 1
ATOM 745 O O . VAL A 1 96 ? -2.942 -12.220 8.500 1.00 92.00 96 VAL A O 1
ATOM 748 N N . LEU A 1 97 ? -0.719 -12.346 8.249 1.00 90.19 97 LEU A N 1
ATOM 749 C CA . LEU A 1 97 ? -0.673 -13.756 7.892 1.00 90.19 97 LEU A CA 1
ATOM 750 C C . LEU A 1 97 ? -1.213 -14.651 9.012 1.00 90.19 97 LEU A C 1
ATOM 752 O O . LEU A 1 97 ? -2.041 -15.523 8.757 1.00 90.19 97 LEU A O 1
ATOM 756 N N . ARG A 1 98 ? -0.823 -14.389 10.267 1.00 90.25 98 ARG A N 1
ATOM 757 C CA . ARG A 1 98 ? -1.379 -15.082 11.443 1.00 90.25 98 ARG A CA 1
ATOM 758 C C . ARG A 1 98 ? -2.894 -14.913 11.542 1.00 90.25 98 ARG A C 1
ATOM 760 O O . ARG A 1 98 ? -3.599 -15.864 11.875 1.00 90.25 98 ARG A O 1
ATOM 767 N N . HIS A 1 99 ? -3.406 -13.722 11.235 1.00 91.06 99 HIS A N 1
ATOM 768 C CA . HIS A 1 99 ? -4.845 -13.464 11.225 1.00 91.06 99 HIS A CA 1
ATOM 769 C C . HIS A 1 99 ? -5.568 -14.236 10.110 1.00 91.06 99 HIS A C 1
ATOM 771 O O . HIS A 1 99 ? -6.597 -14.862 10.365 1.00 91.06 99 HIS A O 1
ATOM 777 N N . ILE A 1 100 ? -5.018 -14.249 8.893 1.00 88.88 100 ILE A N 1
ATOM 778 C CA . ILE A 1 100 ? -5.558 -15.021 7.761 1.00 88.88 100 ILE A CA 1
ATOM 779 C C . ILE A 1 100 ? -5.570 -16.525 8.088 1.00 88.88 100 ILE A C 1
ATOM 781 O O . ILE A 1 100 ? -6.564 -17.208 7.841 1.00 88.88 100 ILE A O 1
ATOM 785 N N . GLN A 1 101 ? -4.500 -17.036 8.706 1.00 87.38 101 GLN A N 1
ATOM 786 C CA . GLN A 1 101 ? -4.420 -18.428 9.150 1.00 87.38 101 GLN A CA 1
ATOM 787 C C . GLN A 1 101 ? -5.505 -18.761 10.177 1.00 87.38 101 GLN A C 1
ATOM 789 O O . GLN A 1 101 ? -6.197 -19.766 10.034 1.00 87.38 101 GLN A O 1
ATOM 794 N N . ALA A 1 102 ? -5.690 -17.906 11.186 1.00 87.75 102 ALA A N 1
ATOM 795 C CA . ALA A 1 102 ? -6.684 -18.114 12.236 1.00 87.75 102 ALA A CA 1
ATOM 796 C C . ALA A 1 102 ? -8.137 -18.028 11.731 1.00 87.75 102 ALA A C 1
ATOM 798 O O . ALA A 1 102 ? -9.028 -18.633 12.319 1.00 87.75 102 ALA A O 1
ATOM 799 N N . THR A 1 103 ? -8.385 -17.282 10.652 1.00 85.06 103 THR A N 1
ATOM 800 C CA . THR A 1 103 ? -9.726 -17.092 10.069 1.00 85.06 103 THR A CA 1
ATOM 801 C C . THR A 1 103 ? -10.088 -18.131 9.005 1.00 85.06 103 THR A C 1
ATOM 803 O O . THR A 1 103 ? -11.219 -18.135 8.527 1.00 85.06 103 THR A O 1
ATOM 806 N N . GLY A 1 104 ? -9.161 -19.020 8.631 1.00 79.19 104 GLY A N 1
ATOM 807 C CA . GLY A 1 104 ? -9.397 -20.075 7.640 1.00 79.19 104 GLY A CA 1
ATOM 808 C C . GLY A 1 104 ? -9.392 -19.603 6.180 1.00 79.19 104 GLY A C 1
ATOM 809 O O . GLY A 1 104 ? -9.608 -20.414 5.288 1.00 79.19 104 GLY A O 1
ATOM 810 N N . GLN A 1 105 ? -9.083 -18.329 5.912 1.00 72.44 105 GLN A N 1
ATOM 811 C CA . GLN A 1 105 ? -8.974 -17.764 4.554 1.00 72.44 105 GLN A CA 1
ATOM 812 C C . GLN A 1 105 ? -7.602 -18.021 3.906 1.00 72.44 105 GLN A C 1
ATOM 814 O O . GLN A 1 105 ? -7.254 -17.426 2.887 1.00 72.44 105 GLN A O 1
ATOM 819 N N . LEU A 1 106 ? -6.792 -18.883 4.524 1.00 67.38 106 LEU A N 1
ATOM 820 C CA . LEU A 1 106 ? -5.403 -19.127 4.150 1.00 67.38 106 LEU A CA 1
ATOM 821 C C . LEU A 1 106 ? -5.264 -19.609 2.701 1.00 67.38 106 LEU A C 1
ATOM 823 O O . LEU A 1 106 ? -4.471 -19.059 1.948 1.00 67.38 106 LEU A O 1
ATOM 827 N N . GLN A 1 107 ? -6.061 -20.591 2.283 1.00 65.06 107 GLN A N 1
ATOM 828 C CA . GLN A 1 107 ? -5.923 -21.178 0.946 1.00 65.06 107 GLN A CA 1
ATOM 829 C C . GLN A 1 107 ? -6.210 -20.163 -0.171 1.00 65.06 107 GLN A C 1
ATOM 831 O O . GLN A 1 107 ? -5.480 -20.108 -1.157 1.00 65.06 107 GLN A O 1
ATOM 836 N N . ASP A 1 108 ? -7.199 -19.288 0.013 1.00 75.88 108 ASP A N 1
ATOM 837 C CA . ASP A 1 108 ? -7.573 -18.293 -0.996 1.00 75.88 108 ASP A CA 1
ATOM 838 C C . ASP A 1 108 ? -6.471 -17.259 -1.253 1.00 75.88 108 ASP A C 1
ATOM 840 O O . ASP A 1 108 ? -6.324 -16.791 -2.382 1.00 75.88 108 ASP A O 1
ATOM 844 N N . TRP A 1 109 ? -5.707 -16.893 -0.220 1.00 75.50 109 TRP A N 1
ATOM 845 C CA . TRP A 1 109 ? -4.612 -15.927 -0.329 1.00 75.50 109 TRP A CA 1
ATOM 846 C C . TRP A 1 109 ? -3.318 -16.568 -0.837 1.00 75.50 109 TRP A C 1
ATOM 848 O O . TRP A 1 109 ? -2.695 -16.028 -1.750 1.00 75.50 109 TRP A O 1
ATOM 858 N N . PHE A 1 110 ? -2.939 -17.731 -0.301 1.00 72.69 110 PHE A N 1
ATOM 859 C CA . PHE A 1 110 ? -1.666 -18.381 -0.632 1.00 72.69 110 PHE A CA 1
ATOM 860 C C . PHE A 1 110 ? -1.635 -19.008 -2.027 1.00 72.69 110 PHE A C 1
ATOM 862 O O . PHE A 1 110 ? -0.557 -19.146 -2.599 1.00 72.69 110 PHE A O 1
ATOM 869 N N . ASN A 1 111 ? -2.790 -19.341 -2.609 1.00 78.19 111 ASN A N 1
ATOM 870 C CA . ASN A 1 111 ? -2.839 -19.841 -3.985 1.00 78.19 111 ASN A CA 1
ATOM 871 C C . ASN A 1 111 ? -2.421 -18.784 -5.017 1.00 78.19 111 ASN A C 1
ATOM 873 O O . ASN A 1 111 ? -2.036 -19.136 -6.129 1.00 78.19 111 ASN A O 1
ATOM 877 N N . THR A 1 112 ? -2.520 -17.497 -4.674 1.00 81.62 112 THR A N 1
ATOM 878 C CA . THR A 1 112 ? -2.295 -16.402 -5.627 1.00 81.62 112 THR A CA 1
ATOM 879 C C . THR A 1 112 ? -1.179 -15.450 -5.227 1.00 81.62 112 THR A C 1
ATOM 881 O O . THR A 1 112 ? -0.617 -14.797 -6.102 1.00 81.62 112 THR A O 1
ATOM 884 N N . SER A 1 113 ? -0.890 -15.311 -3.929 1.00 88.19 113 SER A N 1
ATOM 885 C CA . SER A 1 113 ? -0.066 -14.214 -3.420 1.00 88.19 113 SER A CA 1
ATOM 886 C C . SER A 1 113 ? 0.772 -14.610 -2.206 1.00 88.19 113 SER A C 1
ATOM 888 O O . SER A 1 113 ? 0.273 -15.214 -1.259 1.00 88.19 113 SER A O 1
ATOM 890 N N . CYS A 1 114 ? 2.022 -14.156 -2.184 1.00 87.75 114 CYS A N 1
ATOM 891 C CA . CYS A 1 114 ? 2.907 -14.200 -1.024 1.00 87.75 114 CYS A CA 1
ATOM 892 C C . CYS A 1 114 ? 2.897 -12.847 -0.293 1.00 87.75 114 CYS A C 1
ATOM 894 O O . CYS A 1 114 ? 3.066 -11.797 -0.921 1.00 87.75 114 CYS A O 1
ATOM 896 N N . LEU A 1 115 ? 2.722 -12.860 1.034 1.00 90.38 115 LEU A N 1
ATOM 897 C CA . LEU A 1 115 ? 2.773 -11.653 1.868 1.00 90.38 115 LEU A CA 1
ATOM 898 C C . LEU A 1 115 ? 4.160 -11.495 2.491 1.00 90.38 115 LEU A C 1
ATOM 900 O O . LEU A 1 115 ? 4.581 -12.334 3.283 1.00 90.38 115 LEU A O 1
ATOM 904 N N . LEU A 1 116 ? 4.845 -10.402 2.168 1.00 90.12 116 LEU A N 1
ATOM 905 C CA . LEU A 1 116 ? 6.216 -10.136 2.597 1.00 90.12 116 LEU A CA 1
ATOM 906 C C . LEU A 1 116 ? 6.272 -8.976 3.584 1.00 90.12 116 LEU A C 1
ATOM 908 O O . LEU A 1 116 ? 5.564 -7.984 3.407 1.00 90.12 116 LEU A O 1
ATOM 912 N N . VAL A 1 117 ? 7.132 -9.092 4.597 1.00 88.56 117 VAL A N 1
ATOM 913 C CA . VAL A 1 117 ? 7.455 -7.964 5.483 1.00 88.56 117 VAL A CA 1
ATOM 914 C C . VAL A 1 117 ? 8.525 -7.083 4.848 1.00 88.56 117 VAL A C 1
ATOM 916 O O . VAL A 1 117 ? 9.327 -7.555 4.042 1.00 88.56 117 VAL A O 1
ATOM 919 N N . ASP A 1 118 ? 8.576 -5.803 5.213 1.00 83.44 118 ASP A N 1
ATOM 920 C CA . ASP A 1 118 ? 9.714 -4.980 4.810 1.00 83.44 118 ASP A CA 1
ATOM 921 C C . ASP A 1 118 ? 11.010 -5.425 5.522 1.00 83.44 118 ASP A C 1
ATOM 923 O O . ASP A 1 118 ? 11.003 -6.159 6.517 1.00 83.44 118 ASP A O 1
ATOM 927 N N . SER A 1 119 ? 12.162 -5.005 4.993 1.00 80.00 119 SER A N 1
ATOM 928 C CA . SER A 1 119 ? 13.458 -5.424 5.533 1.00 80.00 119 SER A CA 1
ATOM 929 C C . SER A 1 119 ? 13.707 -4.917 6.952 1.00 80.00 119 SER A C 1
ATOM 931 O O . SER A 1 119 ? 14.361 -5.601 7.733 1.00 80.00 119 SER A O 1
ATOM 933 N N . TYR A 1 120 ? 13.218 -3.722 7.289 1.00 80.25 120 TYR A N 1
ATOM 934 C CA . TYR A 1 120 ? 13.401 -3.150 8.619 1.00 80.25 120 TYR A CA 1
ATOM 935 C C . TYR A 1 120 ? 12.595 -3.949 9.650 1.00 80.25 120 TYR A C 1
ATOM 937 O O . TYR A 1 120 ? 13.153 -4.395 10.658 1.00 80.25 120 TYR A O 1
ATOM 945 N N . HIS A 1 121 ? 11.332 -4.242 9.344 1.00 82.38 121 HIS A N 1
ATOM 946 C CA . HIS A 1 121 ? 10.494 -5.146 10.116 1.00 82.38 121 HIS A CA 1
ATOM 947 C C . HIS A 1 121 ? 11.173 -6.501 10.303 1.00 82.38 121 HIS A C 1
ATOM 949 O O . HIS A 1 121 ? 11.327 -6.967 11.429 1.00 82.38 121 HIS A O 1
ATOM 955 N N . TYR A 1 122 ? 11.655 -7.112 9.217 1.00 82.25 122 TYR A N 1
ATOM 956 C CA . TYR A 1 122 ? 12.314 -8.415 9.279 1.00 82.25 122 TYR A CA 1
ATOM 957 C C . TYR A 1 122 ? 13.534 -8.411 10.214 1.00 82.25 122 TYR A C 1
ATOM 959 O O . TYR A 1 122 ? 13.675 -9.303 11.046 1.00 82.25 122 TYR A O 1
ATOM 967 N N . THR A 1 123 ? 14.390 -7.385 10.126 1.00 81.50 123 THR A N 1
ATOM 968 C CA . THR A 1 123 ? 15.607 -7.282 10.958 1.00 81.50 123 THR A CA 1
ATOM 969 C C . THR A 1 123 ? 15.333 -7.036 12.439 1.00 81.50 123 THR A C 1
ATOM 971 O O . THR A 1 123 ? 16.137 -7.425 13.283 1.00 81.50 123 THR A O 1
ATOM 974 N N . THR A 1 124 ? 14.218 -6.382 12.765 1.00 82.38 124 THR A N 1
ATOM 975 C CA . THR A 1 124 ? 13.831 -6.069 14.148 1.00 82.38 124 THR A CA 1
ATOM 976 C C . THR A 1 124 ? 12.980 -7.170 14.780 1.00 82.38 124 THR A C 1
ATOM 978 O O . THR A 1 124 ? 12.823 -7.211 16.004 1.00 82.38 124 THR A O 1
ATOM 981 N N . HIS A 1 125 ? 12.449 -8.085 13.967 1.00 79.94 125 HIS A N 1
ATOM 982 C CA . HIS A 1 125 ? 11.625 -9.186 14.428 1.00 79.94 125 HIS A CA 1
ATOM 983 C C . HIS A 1 125 ? 12.442 -10.253 15.172 1.00 79.94 125 HIS A C 1
ATOM 985 O O . HIS A 1 125 ? 13.645 -10.430 14.980 1.00 79.94 125 HIS A O 1
ATOM 991 N N . LYS A 1 126 ? 11.767 -11.024 16.030 1.00 80.25 126 LYS A N 1
ATOM 992 C CA . LYS A 1 126 ? 12.384 -12.183 16.684 1.00 80.25 126 LYS A CA 1
ATOM 993 C C . LYS A 1 126 ? 12.751 -13.234 15.639 1.00 80.25 126 LYS A C 1
ATOM 995 O O . LYS A 1 126 ? 11.865 -13.725 14.943 1.00 80.25 126 LYS A O 1
ATOM 1000 N N . ALA A 1 127 ? 14.020 -13.641 15.627 1.00 77.50 127 ALA A N 1
ATOM 1001 C CA . ALA A 1 127 ? 14.540 -14.707 14.764 1.00 77.50 127 ALA A CA 1
ATOM 1002 C C . ALA A 1 127 ? 13.883 -16.079 15.011 1.00 77.50 127 ALA A C 1
ATOM 1004 O O . ALA A 1 127 ? 13.976 -16.970 14.178 1.00 77.50 127 ALA A O 1
ATOM 1005 N N . THR A 1 128 ? 13.217 -16.256 16.155 1.00 80.00 128 THR A N 1
ATOM 1006 C CA . THR A 1 128 ? 12.468 -17.475 16.489 1.00 80.00 128 THR A CA 1
ATOM 1007 C C . THR A 1 128 ? 11.041 -17.479 15.940 1.00 80.00 128 THR A C 1
ATOM 1009 O O . THR A 1 128 ? 10.303 -18.431 16.183 1.00 80.00 128 THR A O 1
ATOM 1012 N N . ASP A 1 129 ? 10.600 -16.420 15.252 1.00 84.50 129 ASP A N 1
ATOM 1013 C CA . ASP A 1 129 ? 9.309 -16.438 14.569 1.00 84.50 129 ASP A CA 1
ATOM 1014 C C . ASP A 1 129 ? 9.420 -17.201 13.246 1.00 84.50 129 ASP A C 1
ATOM 1016 O O . ASP A 1 129 ? 9.658 -16.626 12.184 1.00 84.50 129 ASP A O 1
ATOM 1020 N N . GLU A 1 130 ? 9.209 -18.513 13.331 1.00 85.69 130 GLU A N 1
ATOM 1021 C CA . GLU A 1 130 ? 9.251 -19.428 12.188 1.00 85.69 130 GLU A CA 1
ATOM 1022 C C . GLU A 1 130 ? 8.284 -19.027 11.068 1.00 85.69 130 GLU A C 1
ATOM 1024 O O . GLU A 1 130 ? 8.601 -19.205 9.892 1.00 85.69 130 GLU A O 1
ATOM 1029 N N . LEU A 1 131 ? 7.125 -18.447 11.400 1.00 86.75 131 LEU A N 1
ATOM 1030 C CA . LEU A 1 131 ? 6.149 -18.020 10.400 1.00 86.75 131 LEU A CA 1
ATOM 1031 C C . LEU A 1 131 ? 6.684 -16.829 9.606 1.00 86.75 131 LEU A C 1
ATOM 1033 O O . LEU A 1 131 ? 6.633 -16.851 8.378 1.00 86.75 131 LEU A O 1
ATOM 1037 N N . CYS A 1 132 ? 7.232 -15.824 10.290 1.00 85.44 132 CYS A N 1
ATOM 1038 C CA . CYS A 1 132 ? 7.833 -14.663 9.637 1.00 85.44 132 CYS A CA 1
ATOM 1039 C C . CYS A 1 132 ? 9.045 -15.070 8.781 1.00 85.44 132 CYS A C 1
ATOM 1041 O O . CYS A 1 132 ? 9.129 -14.693 7.612 1.00 85.44 132 CYS A O 1
ATOM 1043 N N . CYS A 1 133 ? 9.941 -15.901 9.327 1.00 83.69 133 CYS A N 1
ATOM 1044 C CA . CYS A 1 133 ? 11.143 -16.369 8.632 1.00 83.69 133 CYS A CA 1
ATOM 1045 C C . CYS A 1 133 ? 10.841 -17.243 7.408 1.00 83.69 133 CYS A C 1
ATOM 1047 O O . CYS A 1 133 ? 11.565 -17.169 6.419 1.00 83.69 133 CYS A O 1
ATOM 1049 N N . THR A 1 134 ? 9.781 -18.051 7.458 1.00 83.94 134 THR A N 1
ATOM 1050 C CA . THR A 1 134 ? 9.445 -18.979 6.367 1.00 83.94 134 THR A CA 1
ATOM 1051 C C . THR A 1 134 ? 8.589 -18.317 5.295 1.00 83.94 134 THR A C 1
ATOM 1053 O O . THR A 1 134 ? 8.831 -18.512 4.108 1.00 83.94 134 THR A O 1
ATOM 1056 N N . TRP A 1 135 ? 7.584 -17.536 5.698 1.00 83.56 135 TRP A N 1
ATOM 1057 C CA . TRP A 1 135 ? 6.520 -17.097 4.789 1.00 83.56 135 TRP A CA 1
ATOM 1058 C C . TRP A 1 135 ? 6.538 -15.608 4.467 1.00 83.56 135 TRP A C 1
ATOM 1060 O O . TRP A 1 135 ? 5.890 -15.204 3.506 1.00 83.56 135 TRP A O 1
ATOM 1070 N N . CYS A 1 136 ? 7.268 -14.795 5.236 1.00 86.88 136 CYS A N 1
ATOM 1071 C CA . CYS A 1 136 ? 7.306 -13.345 5.045 1.00 86.88 136 CYS A CA 1
ATOM 1072 C C . CYS A 1 136 ? 8.689 -12.794 4.686 1.00 86.88 136 CYS A C 1
ATOM 1074 O O . CYS A 1 136 ? 8.833 -11.577 4.568 1.00 86.88 136 CYS A O 1
ATOM 1076 N N . ASN A 1 137 ? 9.697 -13.650 4.510 1.00 85.25 137 ASN A N 1
ATOM 1077 C CA . ASN A 1 137 ? 11.067 -13.225 4.242 1.00 85.25 137 ASN A CA 1
ATOM 1078 C C . ASN A 1 137 ? 11.177 -12.463 2.899 1.00 85.25 137 ASN A C 1
ATOM 1080 O O . ASN A 1 137 ? 10.905 -13.047 1.850 1.00 85.25 137 ASN A O 1
ATOM 1084 N N . PRO A 1 138 ? 11.606 -11.183 2.899 1.00 77.69 138 PRO A N 1
ATOM 1085 C CA . PRO A 1 138 ? 11.702 -10.360 1.688 1.00 77.69 138 PRO A CA 1
ATOM 1086 C C . PRO A 1 138 ? 12.936 -10.648 0.821 1.00 77.69 138 PRO A C 1
ATOM 1088 O O . PRO A 1 138 ? 13.195 -9.921 -0.145 1.00 77.69 138 PRO A O 1
ATOM 1091 N N . VAL A 1 139 ? 13.741 -11.637 1.203 1.00 78.31 139 VAL A N 1
ATOM 1092 C CA . VAL A 1 139 ? 14.954 -12.041 0.503 1.00 78.31 139 VAL A CA 1
ATOM 1093 C C . VAL A 1 139 ? 14.685 -13.340 -0.240 1.00 78.31 139 VAL A C 1
ATOM 1095 O O . VAL A 1 139 ? 14.360 -14.355 0.373 1.00 78.31 139 VAL A O 1
ATOM 1098 N N . ILE A 1 140 ? 14.869 -13.311 -1.559 1.00 72.50 140 ILE A N 1
ATOM 1099 C CA . ILE A 1 140 ? 14.743 -14.493 -2.413 1.00 72.50 140 ILE A CA 1
ATOM 1100 C C . ILE A 1 140 ? 16.130 -14.834 -2.981 1.00 72.50 140 ILE A C 1
ATOM 1102 O O . ILE A 1 140 ? 16.888 -13.916 -3.319 1.00 72.50 140 ILE A O 1
ATOM 1106 N N . PRO A 1 141 ? 16.489 -16.129 -3.070 1.00 75.00 141 PRO A N 1
ATOM 1107 C CA . PRO A 1 141 ? 17.681 -16.561 -3.789 1.00 75.00 141 PRO A CA 1
ATOM 1108 C C . PRO A 1 141 ? 17.635 -16.086 -5.247 1.00 75.00 141 PRO A C 1
ATOM 1110 O O . PRO A 1 141 ? 16.632 -16.269 -5.937 1.00 75.00 141 PRO A O 1
ATOM 1113 N N . ALA A 1 142 ? 18.714 -15.475 -5.713 1.00 75.06 142 ALA A N 1
ATOM 1114 C CA . ALA A 1 142 ? 18.884 -14.961 -7.063 1.00 75.06 142 ALA A CA 1
ATOM 1115 C C . ALA A 1 142 ? 20.273 -15.339 -7.588 1.00 75.06 142 ALA A C 1
ATOM 1117 O O . ALA A 1 142 ? 21.166 -15.695 -6.826 1.00 75.06 142 ALA A O 1
ATOM 1118 N N . VAL A 1 143 ? 20.469 -15.240 -8.898 1.00 78.56 143 VAL A N 1
ATOM 1119 C CA . VAL A 1 143 ? 21.781 -15.426 -9.524 1.00 78.56 143 VAL A CA 1
ATOM 1120 C C . VAL A 1 143 ? 22.239 -14.069 -10.036 1.00 78.56 143 VAL A C 1
ATOM 1122 O O . VAL A 1 143 ? 21.476 -13.364 -10.702 1.00 78.56 143 VAL A O 1
ATOM 1125 N N . ASP A 1 144 ? 23.452 -13.664 -9.671 1.00 80.06 144 ASP A N 1
ATOM 1126 C CA . ASP A 1 144 ? 24.012 -12.394 -10.125 1.00 80.06 144 ASP A CA 1
ATOM 1127 C C . ASP A 1 144 ? 24.395 -12.443 -11.620 1.00 80.06 144 ASP A C 1
ATOM 1129 O O . ASP A 1 144 ? 24.341 -13.479 -12.284 1.00 80.06 144 ASP A O 1
ATOM 1133 N N . LYS A 1 145 ? 24.822 -11.301 -12.175 1.00 81.69 145 LYS A N 1
ATOM 1134 C CA . LYS A 1 145 ? 25.273 -11.209 -13.579 1.00 81.69 145 LYS A CA 1
ATOM 1135 C C . LYS A 1 145 ? 26.509 -12.068 -13.888 1.00 81.69 145 LYS A C 1
ATOM 1137 O O . LYS A 1 145 ? 26.852 -12.222 -15.055 1.00 81.69 145 LYS A O 1
ATOM 1142 N N . PHE A 1 146 ? 27.183 -12.577 -12.863 1.00 83.19 146 PHE A N 1
ATOM 1143 C CA . PHE A 1 146 ? 28.397 -13.379 -12.945 1.00 83.19 146 PHE A CA 1
ATOM 1144 C C . PHE A 1 146 ? 28.133 -14.869 -12.670 1.00 83.19 146 PHE A C 1
ATOM 1146 O O . PHE A 1 146 ? 29.077 -15.654 -12.671 1.00 83.19 146 PHE A O 1
ATOM 1153 N N . GLY A 1 147 ? 26.871 -15.272 -12.474 1.00 83.25 147 GLY A N 1
ATOM 1154 C CA . GLY A 1 147 ? 26.491 -16.662 -12.231 1.00 83.25 147 GLY A CA 1
ATOM 1155 C C . GLY A 1 147 ? 26.628 -17.126 -10.778 1.00 83.25 147 GLY A C 1
ATOM 1156 O O . GLY A 1 147 ? 26.526 -18.324 -10.534 1.00 83.25 147 GLY A O 1
ATOM 1157 N N . ASN A 1 148 ? 26.856 -16.225 -9.818 1.00 84.69 148 ASN A N 1
ATOM 1158 C CA . ASN A 1 148 ? 26.949 -16.580 -8.402 1.00 84.69 148 ASN A CA 1
ATOM 1159 C C . ASN A 1 148 ? 25.584 -16.514 -7.718 1.00 84.69 148 ASN A C 1
ATOM 1161 O O . ASN A 1 148 ? 24.796 -15.594 -7.961 1.00 84.69 148 ASN A O 1
ATOM 1165 N N . 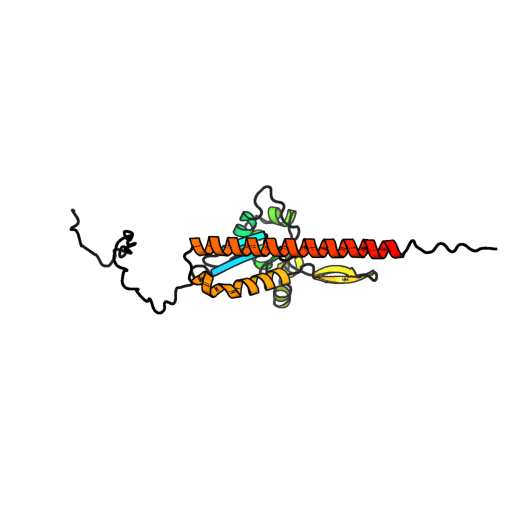ASP A 1 149 ? 25.363 -17.434 -6.780 1.00 82.12 149 ASP A N 1
ATOM 1166 C CA . ASP A 1 149 ? 24.226 -17.377 -5.870 1.00 82.12 149 ASP A CA 1
ATOM 1167 C C . ASP A 1 149 ? 24.325 -16.115 -5.009 1.00 82.12 149 ASP A C 1
ATOM 1169 O O . ASP A 1 149 ? 25.245 -15.931 -4.207 1.00 82.12 149 ASP A O 1
ATOM 1173 N N . CYS A 1 150 ? 23.360 -15.223 -5.181 1.00 74.88 150 CYS A N 1
ATOM 1174 C CA . CYS A 1 150 ? 23.222 -14.007 -4.408 1.00 74.88 150 CYS A CA 1
ATOM 1175 C C . CYS A 1 150 ? 21.823 -13.919 -3.800 1.00 74.88 150 CYS A C 1
ATOM 1177 O O . CYS A 1 150 ? 20.855 -14.524 -4.248 1.00 74.88 150 CYS A O 1
ATOM 1179 N N . PHE A 1 151 ? 21.706 -13.141 -2.736 1.00 69.25 151 PHE A N 1
ATOM 1180 C CA . PHE A 1 151 ? 20.426 -12.869 -2.106 1.00 69.25 151 PHE A CA 1
ATOM 1181 C C . PHE A 1 151 ? 19.958 -11.492 -2.557 1.00 69.25 151 PHE A C 1
ATOM 1183 O O . PHE A 1 151 ? 20.566 -10.481 -2.200 1.00 69.25 151 PHE A O 1
ATOM 1190 N N . GLN A 1 152 ? 18.893 -11.442 -3.357 1.00 68.31 152 GLN A N 1
ATOM 1191 C CA . GLN A 1 152 ? 18.364 -10.180 -3.861 1.00 68.31 152 GLN A CA 1
ATOM 1192 C C . GLN A 1 152 ? 17.126 -9.766 -3.069 1.00 68.31 152 GLN A C 1
ATOM 1194 O O . GLN A 1 152 ? 16.197 -10.549 -2.852 1.00 68.31 152 GLN A O 1
ATOM 1199 N N . ARG A 1 153 ? 17.096 -8.491 -2.664 1.00 69.81 153 ARG A N 1
ATOM 1200 C CA . ARG A 1 153 ? 15.885 -7.875 -2.121 1.00 69.81 153 ARG A CA 1
ATOM 1201 C C . ARG A 1 153 ? 14.842 -7.809 -3.228 1.00 69.81 153 ARG A C 1
ATOM 1203 O O . ARG A 1 153 ? 15.066 -7.175 -4.257 1.00 69.81 153 ARG A O 1
ATOM 1210 N N . THR A 1 154 ? 13.708 -8.453 -3.004 1.00 65.00 154 THR A N 1
ATOM 1211 C CA . THR A 1 154 ? 12.773 -8.752 -4.090 1.00 65.00 154 THR A CA 1
ATOM 1212 C C . THR A 1 154 ? 11.893 -7.561 -4.475 1.00 65.00 154 THR A C 1
ATOM 1214 O O . THR A 1 154 ? 11.435 -7.478 -5.611 1.00 65.00 154 THR A O 1
ATOM 1217 N N . PHE A 1 155 ? 11.675 -6.605 -3.560 1.00 74.19 155 PHE A N 1
ATOM 1218 C CA . PHE A 1 155 ? 10.719 -5.515 -3.775 1.00 74.19 155 PHE A CA 1
ATOM 1219 C C . PHE A 1 155 ? 11.242 -4.139 -3.374 1.00 74.19 155 PHE A C 1
ATOM 1221 O O . PHE A 1 155 ? 11.902 -3.953 -2.348 1.00 74.19 155 PHE A O 1
ATOM 1228 N N . ASN A 1 156 ? 10.875 -3.156 -4.195 1.00 79.88 156 ASN A N 1
ATOM 1229 C CA . ASN A 1 156 ? 11.094 -1.742 -3.947 1.00 79.88 156 ASN A CA 1
ATOM 1230 C C . ASN A 1 156 ? 10.017 -1.193 -2.992 1.00 79.88 156 ASN A C 1
ATOM 1232 O O . ASN A 1 156 ? 8.997 -0.672 -3.442 1.00 79.88 156 ASN A O 1
ATOM 1236 N N . THR A 1 157 ? 10.241 -1.290 -1.678 1.00 85.06 157 THR A N 1
ATOM 1237 C CA . THR A 1 157 ? 9.358 -0.655 -0.674 1.00 85.06 157 THR A CA 1
ATOM 1238 C C . THR A 1 157 ? 9.508 0.866 -0.642 1.00 85.06 157 THR A C 1
ATOM 1240 O O . THR A 1 157 ? 8.599 1.568 -0.201 1.00 85.06 157 THR A O 1
ATOM 1243 N N . GLN A 1 158 ? 10.610 1.390 -1.192 1.00 87.06 158 GLN A N 1
ATOM 1244 C CA . GLN A 1 158 ? 10.922 2.817 -1.205 1.00 87.06 158 GLN A CA 1
ATOM 1245 C C . GLN A 1 158 ? 9.848 3.636 -1.930 1.00 87.06 158 GLN A C 1
ATOM 1247 O O . GLN A 1 158 ? 9.599 4.781 -1.566 1.00 87.06 158 GLN A O 1
ATOM 1252 N N . ALA A 1 159 ? 9.190 3.062 -2.943 1.00 90.25 159 ALA A N 1
ATOM 1253 C CA . ALA A 1 159 ? 8.097 3.727 -3.647 1.00 90.25 159 ALA A CA 1
ATOM 1254 C C . ALA A 1 159 ? 6.943 4.097 -2.696 1.00 90.25 159 ALA A C 1
ATOM 1256 O O . ALA A 1 159 ? 6.443 5.221 -2.739 1.00 90.25 159 ALA A O 1
ATOM 1257 N N . CYS A 1 160 ? 6.564 3.184 -1.799 1.00 90.44 160 CYS A N 1
ATOM 1258 C CA . CYS A 1 160 ? 5.503 3.431 -0.825 1.00 90.44 160 CYS A CA 1
ATOM 1259 C C . CYS A 1 160 ? 5.988 4.372 0.294 1.00 90.44 160 CYS A C 1
ATOM 1261 O O . CYS A 1 160 ? 5.250 5.264 0.701 1.00 90.44 160 CYS A O 1
ATOM 1263 N N . GLU A 1 161 ? 7.244 4.260 0.737 1.00 89.75 161 GLU A N 1
ATOM 1264 C CA . GLU A 1 161 ? 7.839 5.194 1.709 1.00 89.75 161 GLU A CA 1
ATOM 1265 C C . GLU A 1 161 ? 7.862 6.640 1.179 1.00 89.75 161 GLU A C 1
ATOM 1267 O O . GLU A 1 161 ? 7.468 7.577 1.877 1.00 89.75 161 GLU A O 1
ATOM 1272 N N . GLN A 1 162 ? 8.262 6.830 -0.083 1.00 92.69 162 GLN A N 1
ATOM 1273 C CA . GLN A 1 162 ? 8.256 8.136 -0.747 1.00 92.69 162 GLN A CA 1
ATOM 1274 C C . GLN A 1 162 ? 6.837 8.687 -0.908 1.00 92.69 162 GLN A C 1
ATOM 1276 O O . GLN A 1 162 ? 6.618 9.874 -0.667 1.00 92.69 162 GLN A O 1
ATOM 1281 N N . LEU A 1 163 ? 5.871 7.841 -1.283 1.00 93.44 163 LEU A N 1
ATOM 1282 C CA . LEU A 1 163 ? 4.468 8.238 -1.386 1.00 93.44 163 LEU A CA 1
ATOM 1283 C C . LEU A 1 163 ? 3.913 8.689 -0.028 1.00 93.44 163 LEU A C 1
ATOM 1285 O O . LEU A 1 163 ? 3.288 9.746 0.054 1.00 93.44 163 LEU A O 1
ATOM 1289 N N . ASN A 1 164 ? 4.187 7.936 1.038 1.00 91.56 164 ASN A N 1
ATOM 1290 C CA . ASN A 1 164 ? 3.762 8.277 2.395 1.00 91.56 164 ASN A CA 1
ATOM 1291 C C . ASN A 1 164 ? 4.404 9.585 2.873 1.00 91.56 164 ASN A C 1
ATOM 1293 O O . ASN A 1 164 ? 3.724 10.435 3.444 1.00 91.56 164 ASN A O 1
ATOM 1297 N N . SER A 1 165 ? 5.692 9.791 2.582 1.00 94.00 165 SER A N 1
ATOM 1298 C CA . SER A 1 165 ? 6.382 11.050 2.878 1.00 94.00 165 SER A CA 1
ATOM 1299 C C . SER A 1 165 ? 5.770 12.232 2.114 1.00 94.00 165 SER A C 1
ATOM 1301 O O . SER A 1 165 ? 5.531 13.288 2.700 1.00 94.00 165 SER A O 1
ATOM 1303 N N . TRP A 1 166 ? 5.440 12.044 0.832 1.00 94.81 166 TRP A N 1
ATOM 1304 C CA . TRP A 1 166 ? 4.759 13.054 0.021 1.00 94.81 166 TRP A CA 1
ATOM 1305 C C . TRP A 1 166 ? 3.371 13.395 0.576 1.00 94.81 166 TRP A C 1
ATOM 1307 O O . TRP A 1 166 ? 3.051 14.574 0.716 1.00 94.81 166 TRP A O 1
ATOM 1317 N N . LEU A 1 167 ? 2.575 12.390 0.959 1.00 93.12 167 LEU A N 1
ATOM 1318 C CA . LEU A 1 167 ? 1.268 12.585 1.596 1.00 93.12 167 LEU A CA 1
ATOM 1319 C C . LEU A 1 167 ? 1.371 13.302 2.946 1.00 93.12 167 LEU A C 1
ATOM 1321 O O . LEU A 1 167 ? 0.526 14.147 3.245 1.00 93.12 167 LEU A O 1
ATOM 1325 N N . GLY A 1 168 ? 2.421 13.029 3.726 1.00 91.06 168 GLY A N 1
ATOM 1326 C CA . GLY A 1 168 ? 2.692 13.713 4.994 1.00 91.06 168 GLY A CA 1
ATOM 1327 C C . GLY A 1 168 ? 2.774 15.237 4.849 1.00 91.06 168 GLY A C 1
ATOM 1328 O O . GLY A 1 168 ? 2.306 15.967 5.721 1.00 91.06 168 GLY A O 1
ATOM 1329 N N . GLY A 1 169 ? 3.249 15.738 3.703 1.00 91.38 169 GLY A N 1
ATOM 1330 C CA . GLY A 1 169 ? 3.267 17.175 3.397 1.00 91.38 169 GLY A CA 1
ATOM 1331 C C . GLY A 1 169 ? 1.880 17.832 3.321 1.00 91.38 169 GLY A C 1
ATOM 1332 O O . GLY A 1 169 ? 1.767 19.046 3.479 1.00 91.38 169 GLY A O 1
ATOM 1333 N N . PHE A 1 170 ? 0.818 17.046 3.127 1.00 90.31 170 PHE A N 1
ATOM 1334 C CA . PHE A 1 170 ? -0.568 17.517 3.029 1.00 90.31 170 PHE A CA 1
ATOM 1335 C C . PHE A 1 170 ? -1.400 17.187 4.271 1.00 90.31 170 PHE A C 1
ATOM 1337 O O . PHE A 1 170 ? -2.584 17.516 4.328 1.00 90.31 170 PHE A O 1
ATOM 1344 N N . GLU A 1 171 ? -0.811 16.562 5.290 1.00 86.62 171 GLU A N 1
ATOM 1345 C CA . GLU A 1 171 ? -1.549 16.091 6.462 1.00 86.62 171 GLU A CA 1
ATOM 1346 C C . GLU A 1 171 ? -2.307 17.227 7.171 1.00 86.62 171 GLU A C 1
ATOM 1348 O O . GLU A 1 171 ? -3.464 17.058 7.560 1.00 86.62 171 GLU A O 1
ATOM 1353 N N . LEU A 1 172 ? -1.695 18.411 7.285 1.00 85.06 172 LEU A N 1
ATOM 1354 C CA . LEU A 1 172 ? -2.317 19.574 7.926 1.00 85.06 172 LEU A CA 1
ATOM 1355 C C . LEU A 1 172 ? -3.570 20.052 7.185 1.00 85.06 172 LEU A C 1
ATOM 1357 O O . LEU A 1 172 ? -4.599 20.288 7.816 1.00 85.06 172 LEU A O 1
ATOM 1361 N N . ILE A 1 173 ? -3.504 20.175 5.856 1.00 87.38 173 ILE A N 1
ATOM 1362 C CA . ILE A 1 173 ? -4.645 20.657 5.068 1.00 87.38 173 ILE A CA 1
ATOM 1363 C C . ILE A 1 173 ? -5.762 19.614 5.032 1.00 87.38 173 ILE A C 1
ATOM 1365 O O . ILE A 1 173 ? -6.934 19.957 5.179 1.00 87.38 173 ILE A O 1
ATOM 1369 N N . LEU A 1 174 ? -5.390 18.337 4.934 1.00 86.25 174 LEU A N 1
ATOM 1370 C CA . LEU A 1 174 ? -6.308 17.209 4.971 1.00 86.25 174 LEU A CA 1
ATOM 1371 C C . LEU A 1 174 ? -7.083 17.156 6.300 1.00 86.25 174 LEU A C 1
ATOM 1373 O O . LEU A 1 174 ? -8.303 16.996 6.297 1.00 86.25 174 LEU A O 1
ATOM 1377 N N . LYS A 1 175 ? -6.417 17.370 7.443 1.00 83.19 175 LYS A N 1
ATOM 1378 C CA . LYS A 1 175 ? -7.063 17.372 8.771 1.00 83.19 175 LYS A CA 1
ATOM 1379 C C . LYS A 1 175 ? -8.114 18.471 8.953 1.00 83.19 175 LYS A C 1
ATOM 1381 O O . LYS A 1 175 ? -9.044 18.291 9.738 1.00 83.19 175 LYS A O 1
ATOM 1386 N N . CYS A 1 176 ? -7.999 19.578 8.224 1.00 85.56 176 CYS A N 1
ATOM 1387 C CA . CYS A 1 176 ? -8.939 20.698 8.296 1.00 85.56 176 CYS A CA 1
ATOM 1388 C C . CYS A 1 176 ? -10.203 20.500 7.439 1.00 85.56 176 CYS A C 1
ATOM 1390 O O . CYS A 1 176 ? -11.135 21.300 7.529 1.00 85.56 176 CYS A O 1
ATOM 1392 N N . MET A 1 177 ? -10.258 19.464 6.597 1.00 85.94 177 MET A N 1
ATOM 1393 C CA . MET A 1 177 ? -11.369 19.243 5.672 1.00 85.94 177 MET A CA 1
ATOM 1394 C C . MET A 1 177 ? -12.556 18.519 6.321 1.00 85.94 177 MET A C 1
ATOM 1396 O O . MET A 1 177 ? -12.432 17.756 7.283 1.00 85.94 177 MET A O 1
ATOM 1400 N N . THR A 1 178 ? -13.745 18.715 5.745 1.00 88.19 178 THR A N 1
ATOM 1401 C CA . THR A 1 178 ? -14.880 17.822 6.006 1.00 88.19 178 THR A CA 1
ATOM 1402 C C . THR A 1 178 ? -14.571 16.422 5.456 1.00 88.19 178 THR A C 1
ATOM 1404 O O . THR A 1 178 ? -13.769 16.298 4.530 1.00 88.19 178 THR A O 1
ATOM 1407 N N . PRO A 1 179 ? -15.211 15.352 5.961 1.00 86.44 179 PRO A N 1
ATOM 1408 C CA . PRO A 1 179 ? -14.919 13.994 5.503 1.00 86.44 179 PRO A CA 1
ATOM 1409 C C . PRO A 1 179 ? -15.112 13.799 3.993 1.00 86.44 179 PRO A C 1
ATOM 1411 O O . PRO A 1 179 ? -14.302 13.131 3.364 1.00 86.44 179 PRO A O 1
ATOM 1414 N N . ALA A 1 180 ? -16.142 14.421 3.408 1.00 88.69 180 ALA A N 1
ATOM 1415 C CA . ALA A 1 180 ? -16.399 14.349 1.970 1.00 88.69 180 ALA A CA 1
ATOM 1416 C C . ALA A 1 180 ? -15.325 15.087 1.153 1.00 88.69 180 ALA A C 1
ATOM 1418 O O . ALA A 1 180 ? -14.831 14.554 0.161 1.00 88.69 180 ALA A O 1
ATOM 1419 N N . ASN A 1 181 ? -14.921 16.283 1.596 1.00 90.94 181 ASN A N 1
ATOM 1420 C CA . ASN A 1 181 ? -13.873 17.052 0.924 1.00 90.94 181 ASN A CA 1
ATOM 1421 C C . ASN A 1 181 ? -12.518 16.353 1.029 1.00 90.94 181 ASN A C 1
ATOM 1423 O O . ASN A 1 181 ? -11.783 16.329 0.050 1.00 90.94 181 ASN A O 1
ATOM 1427 N N . PHE A 1 182 ? -12.218 15.755 2.185 1.00 91.38 182 PHE A N 1
ATOM 1428 C CA . PHE A 1 182 ? -11.029 14.934 2.377 1.00 91.38 182 PHE A CA 1
ATOM 1429 C C . PHE A 1 182 ? -10.976 13.808 1.343 1.00 91.38 182 PHE A C 1
ATOM 1431 O O . PHE A 1 182 ? -9.971 13.665 0.655 1.00 91.38 182 PHE A O 1
ATOM 1438 N N . ASP A 1 183 ? -12.061 13.035 1.213 1.00 92.25 183 ASP A N 1
ATOM 1439 C CA . ASP A 1 183 ? -12.087 11.868 0.327 1.00 92.25 183 ASP A CA 1
ATOM 1440 C C . ASP A 1 183 ? -11.917 12.272 -1.131 1.00 92.25 183 ASP A C 1
ATOM 1442 O O . ASP A 1 183 ? -11.093 11.702 -1.845 1.00 92.25 183 ASP A O 1
ATOM 1446 N N . TRP A 1 184 ? -12.650 13.300 -1.556 1.00 94.88 184 TRP A N 1
ATOM 1447 C CA . TRP A 1 184 ? -12.544 13.826 -2.909 1.00 94.88 184 TRP A CA 1
ATOM 1448 C C . TRP A 1 184 ? -11.148 14.387 -3.205 1.00 94.88 184 TRP A C 1
ATOM 1450 O O . TRP A 1 184 ? -10.572 14.101 -4.258 1.00 94.88 184 TRP A O 1
ATOM 1460 N N . PHE A 1 185 ? -10.582 15.161 -2.277 1.00 94.81 185 PHE A N 1
ATOM 1461 C CA . PHE A 1 185 ? -9.281 15.797 -2.452 1.00 94.81 185 PHE A CA 1
ATOM 1462 C C . PHE A 1 185 ? -8.153 14.765 -2.484 1.00 94.81 185 PHE A C 1
ATOM 1464 O O . PHE A 1 185 ? -7.348 14.772 -3.414 1.00 94.81 185 PHE A O 1
ATOM 1471 N N . LEU A 1 186 ? -8.132 13.833 -1.527 1.00 94.94 186 LEU A N 1
ATOM 1472 C CA . LEU A 1 186 ? -7.138 12.765 -1.470 1.00 94.94 186 LEU A CA 1
ATOM 1473 C C . LEU A 1 186 ? -7.222 11.859 -2.704 1.00 94.94 186 LEU A C 1
ATOM 1475 O O . LEU A 1 186 ? -6.196 11.567 -3.317 1.00 94.94 186 LEU A O 1
ATOM 1479 N N . HIS A 1 187 ? -8.433 11.469 -3.118 1.00 95.88 187 HIS A N 1
ATOM 1480 C CA . HIS A 1 187 ? -8.621 10.687 -4.339 1.00 95.88 187 HIS A CA 1
ATOM 1481 C C . HIS A 1 187 ? -8.072 11.423 -5.566 1.00 95.88 187 HIS A C 1
ATOM 1483 O O . HIS A 1 187 ? -7.305 10.850 -6.341 1.00 95.88 187 HIS A O 1
ATOM 1489 N N . SER A 1 188 ? -8.408 12.707 -5.713 1.00 96.88 188 SER A N 1
ATOM 1490 C CA . SER A 1 188 ? -7.940 13.539 -6.826 1.00 96.88 188 SER A CA 1
ATOM 1491 C C . SER A 1 188 ? -6.416 13.657 -6.834 1.00 96.88 188 SER A C 1
ATOM 1493 O O . SER A 1 188 ? -5.782 13.466 -7.870 1.00 96.88 188 SER A O 1
ATOM 1495 N N . MET A 1 189 ? -5.802 13.913 -5.677 1.00 95.94 189 MET A N 1
ATOM 1496 C CA . MET A 1 189 ? -4.349 13.990 -5.542 1.00 95.94 189 MET A CA 1
ATOM 1497 C C . MET A 1 189 ? -3.648 12.702 -5.974 1.00 95.94 189 MET A C 1
ATOM 1499 O O . MET A 1 189 ? -2.704 12.754 -6.762 1.00 95.94 189 MET A O 1
ATOM 1503 N N . LEU A 1 190 ? -4.105 11.552 -5.473 1.00 96.88 190 LEU A N 1
ATOM 1504 C CA . LEU A 1 190 ? -3.515 10.250 -5.792 1.00 96.88 190 LEU A CA 1
ATOM 1505 C C . LEU A 1 190 ? -3.710 9.890 -7.272 1.00 96.88 190 LEU A C 1
ATOM 1507 O O . LEU A 1 190 ? -2.807 9.326 -7.898 1.00 96.88 190 LEU A O 1
ATOM 1511 N N . PHE A 1 191 ? -4.848 10.275 -7.856 1.00 96.81 191 PHE A N 1
ATOM 1512 C CA . PHE A 1 191 ? -5.120 10.121 -9.283 1.00 96.81 191 PHE A CA 1
ATOM 1513 C C . PHE A 1 191 ? -4.149 10.942 -10.148 1.00 96.81 191 PHE A C 1
ATOM 1515 O O . PHE A 1 191 ? -3.538 10.411 -11.082 1.00 96.81 191 PHE A O 1
ATOM 1522 N N . TYR A 1 192 ? -3.943 12.223 -9.820 1.00 96.94 192 TYR A N 1
ATOM 1523 C CA . TYR A 1 192 ? -2.990 13.078 -10.534 1.00 96.94 192 TYR A CA 1
ATOM 1524 C C . TYR A 1 192 ? -1.544 12.617 -10.351 1.00 96.94 192 TYR A C 1
ATOM 1526 O O . TYR A 1 192 ? -0.787 12.595 -11.324 1.00 96.94 192 TYR A O 1
ATOM 1534 N N . HIS A 1 193 ? -1.168 12.205 -9.137 1.00 95.62 193 HIS A N 1
ATOM 1535 C CA . HIS A 1 193 ? 0.146 11.630 -8.857 1.00 95.62 193 HIS A CA 1
ATOM 1536 C C . HIS A 1 193 ? 0.421 10.428 -9.768 1.00 95.62 193 HIS A C 1
ATOM 1538 O O . HIS A 1 193 ? 1.415 10.406 -10.493 1.00 95.62 193 HIS A O 1
ATOM 1544 N N . SER A 1 194 ? -0.506 9.471 -9.801 1.00 96.31 194 SER A N 1
ATOM 1545 C CA . SER A 1 194 ? -0.405 8.263 -10.624 1.00 96.31 194 SER A CA 1
ATOM 1546 C C . SER A 1 194 ? -0.321 8.588 -12.116 1.00 96.31 194 SER A C 1
ATOM 1548 O O . SER A 1 194 ? 0.555 8.084 -12.81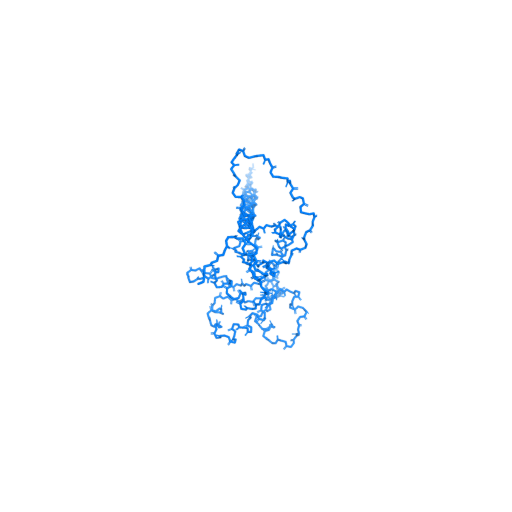7 1.00 96.31 194 SER A O 1
ATOM 1550 N N . SER A 1 195 ? -1.161 9.508 -12.594 1.00 96.25 195 SER A N 1
ATOM 1551 C CA . SER A 1 195 ? -1.137 9.975 -13.987 1.00 96.25 195 SER A CA 1
ATOM 1552 C C . SER A 1 195 ? 0.215 10.594 -14.365 1.00 96.25 195 SER A C 1
ATOM 1554 O O . SER A 1 195 ? 0.749 10.347 -15.449 1.00 96.25 195 SER A O 1
ATOM 1556 N N . PHE A 1 196 ? 0.801 11.381 -13.461 1.00 95.56 196 PHE A N 1
ATOM 1557 C CA . PHE A 1 196 ? 2.113 11.988 -13.662 1.00 95.56 196 PHE A CA 1
ATOM 1558 C C . PHE A 1 196 ? 3.238 10.945 -13.685 1.00 95.56 196 PHE A C 1
ATOM 1560 O O . PHE A 1 196 ? 4.099 10.991 -14.570 1.00 95.56 196 PHE A O 1
ATOM 1567 N N . VAL A 1 197 ? 3.219 9.988 -12.752 1.00 94.12 197 VAL A N 1
ATOM 1568 C CA . VAL A 1 197 ? 4.192 8.887 -12.677 1.00 94.12 197 VAL A CA 1
ATOM 1569 C C . VAL A 1 197 ? 4.180 8.068 -13.968 1.00 94.12 197 VAL A C 1
ATOM 1571 O O . VAL A 1 197 ? 5.234 7.892 -14.586 1.00 94.12 197 VAL A O 1
ATOM 1574 N N . LEU A 1 198 ? 2.998 7.663 -14.438 1.00 94.62 198 LEU A N 1
ATOM 1575 C CA . LEU A 1 198 ? 2.835 6.909 -15.684 1.00 94.62 198 LEU A CA 1
ATOM 1576 C C . LEU A 1 198 ? 3.339 7.696 -16.901 1.00 94.62 198 LEU A C 1
ATOM 1578 O O . LEU A 1 198 ? 4.092 7.167 -17.721 1.00 94.62 198 LEU A O 1
ATOM 1582 N N . LYS A 1 199 ? 3.012 8.991 -17.000 1.00 95.06 199 LYS A N 1
ATOM 1583 C CA . LYS A 1 199 ? 3.506 9.850 -18.090 1.00 95.06 199 LYS A CA 1
ATOM 1584 C C . LYS A 1 199 ? 5.033 9.948 -18.091 1.00 95.06 199 LYS A C 1
ATOM 1586 O O . LYS A 1 199 ? 5.658 9.868 -19.151 1.00 95.06 199 LYS A O 1
ATOM 1591 N N . LYS A 1 200 ? 5.647 10.118 -16.917 1.00 93.00 200 LYS A N 1
ATOM 1592 C CA . LYS A 1 200 ? 7.107 10.190 -16.769 1.00 93.00 200 LYS A CA 1
ATOM 1593 C C . LYS A 1 200 ? 7.774 8.873 -17.171 1.00 93.00 200 LYS A C 1
ATOM 1595 O O . LYS A 1 200 ? 8.807 8.904 -17.839 1.00 93.00 200 LYS A O 1
ATOM 1600 N N . GLN A 1 201 ? 7.175 7.739 -16.811 1.00 90.38 201 GLN A N 1
ATOM 1601 C CA . GLN A 1 201 ? 7.654 6.414 -17.210 1.00 90.38 201 GLN A CA 1
ATOM 1602 C C . GLN A 1 201 ? 7.574 6.215 -18.722 1.00 90.38 201 GLN A C 1
ATOM 1604 O O . GLN A 1 201 ? 8.585 5.865 -19.320 1.00 90.38 201 GLN A O 1
ATOM 1609 N N . GLY A 1 202 ? 6.448 6.555 -19.357 1.00 91.75 202 GLY A N 1
ATOM 1610 C CA . GLY A 1 202 ? 6.313 6.461 -20.814 1.00 91.75 202 GLY A CA 1
ATOM 1611 C C . GLY A 1 202 ? 7.312 7.345 -21.574 1.00 91.75 202 GLY A C 1
ATOM 1612 O O . GLY A 1 202 ? 7.823 6.960 -22.620 1.00 91.75 202 GLY A O 1
ATOM 1613 N N . ILE A 1 203 ? 7.664 8.523 -21.041 1.00 91.56 203 ILE A N 1
ATOM 1614 C CA . ILE A 1 203 ? 8.743 9.352 -21.608 1.00 91.56 203 ILE A CA 1
ATOM 1615 C C . ILE A 1 203 ? 10.109 8.677 -21.443 1.00 91.56 203 ILE A C 1
ATOM 1617 O O . ILE A 1 203 ? 10.915 8.713 -22.370 1.00 91.56 203 ILE A O 1
ATOM 1621 N N . LYS A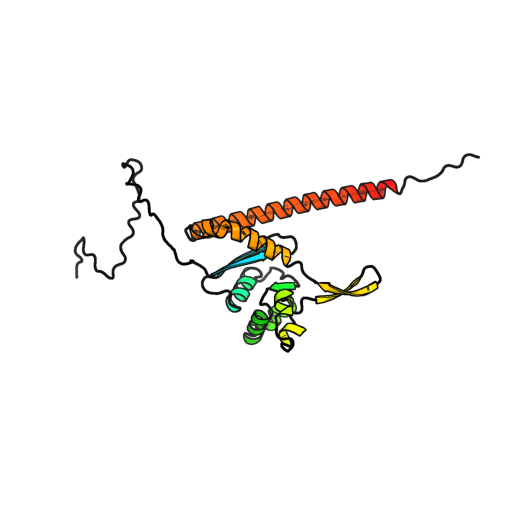 1 204 ? 10.392 8.091 -20.273 1.00 89.94 204 LYS A N 1
ATOM 1622 C CA . LYS A 1 204 ? 11.665 7.407 -20.014 1.00 89.94 204 LYS A CA 1
ATOM 1623 C C . LYS A 1 204 ? 11.832 6.183 -20.915 1.00 89.94 204 LYS A C 1
ATOM 1625 O O . LYS A 1 204 ? 12.918 6.007 -21.448 1.00 89.94 204 LYS A O 1
ATOM 1630 N N . GLN A 1 205 ? 10.768 5.406 -21.097 1.00 89.44 205 GLN A N 1
ATOM 1631 C CA . GLN A 1 205 ? 10.755 4.228 -21.955 1.00 89.44 205 GLN A CA 1
ATOM 1632 C C . GLN A 1 205 ? 11.052 4.601 -23.413 1.00 89.44 205 GLN A C 1
ATOM 1634 O O . GLN A 1 205 ? 12.038 4.125 -23.956 1.00 89.44 205 GLN A O 1
ATOM 1639 N N . ARG A 1 206 ? 10.334 5.580 -23.984 1.00 90.19 206 ARG A N 1
ATOM 1640 C CA . ARG A 1 206 ? 10.619 6.075 -25.347 1.00 90.19 206 ARG A CA 1
ATOM 1641 C C . ARG A 1 206 ? 12.051 6.589 -25.527 1.00 90.19 206 ARG A C 1
ATOM 1643 O O . ARG A 1 206 ? 12.645 6.448 -26.583 1.00 90.19 206 ARG A O 1
ATOM 1650 N N . ARG A 1 207 ? 12.625 7.216 -24.494 1.00 88.94 207 ARG A N 1
ATOM 1651 C CA . ARG A 1 207 ? 14.026 7.681 -24.516 1.00 88.94 207 ARG A CA 1
ATOM 1652 C C . ARG A 1 207 ? 15.056 6.556 -24.386 1.00 88.94 207 ARG A C 1
ATOM 1654 O O . ARG A 1 207 ? 16.230 6.829 -24.627 1.00 88.94 207 ARG A O 1
ATOM 1661 N N . ALA A 1 208 ? 14.665 5.391 -23.879 1.00 86.12 208 ALA A N 1
ATOM 1662 C CA . ALA A 1 208 ? 15.513 4.205 -23.833 1.00 86.12 208 ALA A CA 1
ATOM 1663 C C . ALA A 1 208 ? 15.448 3.483 -25.182 1.00 86.12 208 ALA A C 1
ATOM 1665 O O . ALA A 1 208 ? 16.490 3.284 -25.786 1.00 86.12 208 ALA A O 1
ATOM 1666 N N . GLU A 1 209 ? 14.238 3.269 -25.706 1.00 85.81 209 GLU A N 1
ATOM 1667 C CA . GLU A 1 209 ? 13.997 2.682 -27.033 1.00 85.81 209 GLU A CA 1
ATOM 1668 C C . GLU A 1 209 ? 14.740 3.452 -28.136 1.00 85.81 209 GLU A C 1
ATOM 1670 O O . GLU A 1 209 ? 15.453 2.858 -28.932 1.00 85.81 209 GLU A O 1
ATOM 1675 N N . ASN A 1 210 ? 14.671 4.790 -28.137 1.00 80.94 210 ASN A N 1
ATOM 1676 C CA . ASN A 1 210 ? 15.411 5.589 -29.119 1.00 80.94 210 ASN A CA 1
ATOM 1677 C C . ASN A 1 210 ? 16.938 5.444 -29.004 1.00 80.94 210 ASN A C 1
ATOM 1679 O O . ASN A 1 210 ? 17.619 5.564 -30.009 1.00 80.94 210 ASN A O 1
ATOM 1683 N N . ARG A 1 211 ? 17.478 5.215 -27.799 1.00 77.75 211 ARG A N 1
ATOM 1684 C CA . ARG A 1 211 ? 18.927 5.029 -27.615 1.00 77.75 211 ARG A CA 1
ATOM 1685 C C . ARG A 1 211 ? 19.393 3.651 -28.066 1.00 77.75 211 ARG A C 1
ATOM 1687 O O . ARG A 1 211 ? 20.465 3.549 -28.633 1.00 77.75 211 ARG A O 1
ATOM 1694 N N . GLU A 1 212 ? 18.583 2.624 -27.833 1.00 73.12 212 GLU A N 1
ATOM 1695 C CA . GLU A 1 212 ? 18.874 1.264 -28.298 1.00 73.12 212 GLU A CA 1
ATOM 1696 C C . GLU A 1 212 ? 18.877 1.190 -29.834 1.00 73.12 212 GLU A C 1
ATOM 1698 O O . GLU A 1 212 ? 19.743 0.539 -30.406 1.00 73.12 212 GLU A O 1
ATOM 1703 N N . ILE A 1 213 ? 17.983 1.930 -30.505 1.00 69.56 213 ILE A N 1
ATOM 1704 C CA . ILE A 1 213 ? 17.981 2.054 -31.974 1.00 69.56 213 ILE A CA 1
ATOM 1705 C C . ILE A 1 213 ? 19.256 2.743 -32.482 1.00 69.56 213 ILE A C 1
ATOM 1707 O O . ILE A 1 213 ? 19.843 2.292 -33.465 1.00 69.56 213 ILE A O 1
ATOM 1711 N N . ASP A 1 214 ? 19.684 3.825 -31.824 1.00 59.62 214 ASP A N 1
ATOM 1712 C CA . ASP A 1 214 ? 20.904 4.540 -32.207 1.00 59.62 214 ASP A CA 1
ATOM 1713 C C . ASP A 1 214 ? 22.145 3.631 -32.033 1.00 59.62 214 ASP A C 1
ATOM 1715 O O . ASP A 1 214 ? 22.941 3.514 -32.965 1.00 59.62 214 ASP A O 1
ATOM 1719 N N . ASP A 1 215 ? 22.254 2.899 -30.915 1.00 59.62 215 ASP A N 1
ATOM 1720 C CA . ASP A 1 215 ? 23.372 1.979 -30.632 1.00 59.62 215 ASP A CA 1
ATOM 1721 C C . ASP A 1 215 ? 23.414 0.757 -31.587 1.00 59.62 215 ASP A C 1
ATOM 1723 O O . ASP A 1 215 ? 24.498 0.310 -31.968 1.00 59.62 215 ASP A O 1
ATOM 1727 N N . GLU A 1 216 ? 22.266 0.213 -32.018 1.00 57.97 216 GLU A N 1
ATOM 1728 C CA . GLU A 1 216 ? 22.214 -0.873 -33.018 1.00 57.97 216 GLU A CA 1
ATOM 1729 C C . GLU A 1 216 ? 22.595 -0.388 -34.428 1.00 57.97 216 GLU A C 1
ATOM 1731 O O . GLU A 1 216 ? 23.217 -1.127 -35.195 1.00 57.97 216 GLU A O 1
ATOM 1736 N N . SER A 1 217 ? 22.271 0.864 -34.769 1.00 55.53 217 SER A N 1
ATOM 1737 C CA . SER A 1 217 ? 22.574 1.443 -36.085 1.00 55.53 217 SER A CA 1
ATOM 1738 C C . SER A 1 217 ? 24.061 1.750 -36.306 1.00 55.53 217 SER A C 1
ATOM 1740 O O . SER A 1 217 ? 24.523 1.768 -37.447 1.00 55.53 217 SER A O 1
ATOM 1742 N N . GLU A 1 218 ? 24.837 1.931 -35.233 1.00 53.00 218 GLU A N 1
ATOM 1743 C CA . GLU A 1 218 ? 26.285 2.162 -35.308 1.00 53.00 218 GLU A CA 1
ATOM 1744 C C . GLU A 1 218 ? 27.101 0.865 -35.498 1.00 53.00 218 GLU A C 1
ATOM 1746 O O . GLU A 1 218 ? 28.288 0.933 -35.828 1.00 53.00 218 GLU A O 1
ATOM 1751 N N . HIS A 1 219 ? 26.495 -0.322 -35.346 1.00 50.38 219 HIS A N 1
ATOM 1752 C CA . HIS A 1 219 ? 27.206 -1.607 -35.449 1.00 50.38 219 HIS A CA 1
ATOM 1753 C C . HIS A 1 219 ? 27.167 -2.270 -36.843 1.00 50.38 219 HIS A C 1
ATOM 1755 O O . HIS A 1 219 ? 27.896 -3.234 -37.065 1.00 50.38 219 HIS A O 1
ATOM 1761 N N . ASP A 1 220 ? 26.391 -1.744 -37.800 1.00 49.53 220 ASP A N 1
ATOM 1762 C CA . ASP A 1 220 ? 26.240 -2.306 -39.164 1.00 49.53 220 ASP A CA 1
ATOM 1763 C C . ASP A 1 220 ? 27.061 -1.557 -40.247 1.00 49.53 220 ASP A C 1
ATOM 1765 O O . ASP A 1 220 ? 26.943 -1.806 -41.444 1.00 49.53 220 ASP A O 1
ATOM 1769 N N . GLY A 1 221 ? 27.921 -0.609 -39.853 1.00 48.16 221 GLY A N 1
ATOM 1770 C CA . GLY A 1 221 ? 28.617 0.301 -40.779 1.00 48.16 221 GLY A CA 1
ATOM 1771 C C . GLY A 1 221 ? 30.001 -0.131 -41.289 1.00 48.16 221 GLY A C 1
ATOM 1772 O O . GLY A 1 221 ? 30.672 0.668 -41.942 1.00 48.16 221 GLY A O 1
ATOM 1773 N N . GLY A 1 222 ? 30.475 -1.341 -40.982 1.00 47.22 222 GLY A N 1
ATOM 1774 C CA . GLY A 1 222 ? 31.870 -1.748 -41.208 1.00 47.22 222 GLY A CA 1
ATOM 1775 C C . GLY A 1 222 ? 32.072 -2.862 -42.235 1.00 47.22 222 GLY A C 1
ATOM 1776 O O . GLY A 1 222 ? 32.580 -3.918 -41.871 1.00 47.22 222 GLY A O 1
ATOM 1777 N N . VAL A 1 223 ? 31.722 -2.649 -43.509 1.00 43.47 223 VAL A N 1
ATOM 1778 C CA . VAL A 1 223 ? 32.225 -3.492 -44.613 1.00 43.47 223 VAL A CA 1
ATOM 1779 C C . VAL A 1 223 ? 33.335 -2.726 -45.335 1.00 43.47 223 VAL A C 1
ATOM 1781 O O . VAL A 1 223 ? 33.065 -1.830 -46.134 1.00 43.47 223 VAL A O 1
ATOM 1784 N N . GLU A 1 224 ? 34.591 -3.062 -45.027 1.00 44.62 224 GLU A N 1
ATOM 1785 C CA . GLU A 1 224 ? 35.766 -2.631 -45.793 1.00 44.62 224 GLU A CA 1
ATOM 1786 C C . GLU A 1 224 ? 35.678 -3.183 -47.224 1.00 44.62 224 GLU A C 1
ATOM 1788 O O . GLU A 1 224 ? 35.794 -4.389 -47.452 1.00 44.62 224 GLU A O 1
ATOM 1793 N N . PHE A 1 225 ? 35.501 -2.296 -48.204 1.00 43.72 225 PHE A N 1
ATOM 1794 C CA . PHE A 1 225 ? 35.854 -2.590 -49.588 1.00 43.72 225 PHE A CA 1
ATOM 1795 C C . PHE A 1 225 ? 37.373 -2.458 -49.724 1.00 43.72 225 PHE A C 1
ATOM 1797 O O . PHE A 1 225 ? 37.910 -1.352 -49.735 1.00 43.72 225 PHE A O 1
ATOM 1804 N N . GLY A 1 226 ? 38.062 -3.596 -49.799 1.00 42.38 226 GLY A N 1
ATOM 1805 C CA . GLY A 1 226 ? 39.430 -3.651 -50.299 1.00 42.38 226 GLY A CA 1
ATOM 1806 C C . GLY A 1 226 ? 39.416 -3.469 -51.815 1.00 42.38 226 GLY A C 1
ATOM 1807 O O . GLY A 1 226 ? 38.841 -4.295 -52.522 1.00 42.38 226 GLY A O 1
ATOM 1808 N N . GLU A 1 227 ? 40.018 -2.388 -52.301 1.00 40.25 227 GLU A N 1
ATOM 1809 C CA . GLU A 1 227 ? 40.393 -2.250 -53.709 1.00 40.25 227 GLU A CA 1
ATOM 1810 C C . GLU A 1 227 ? 41.814 -2.806 -53.901 1.00 40.25 227 GLU A C 1
ATOM 1812 O O . GLU A 1 227 ? 42.704 -2.547 -53.086 1.00 40.25 227 GLU A O 1
ATOM 1817 N N . GLU A 1 228 ? 41.957 -3.631 -54.944 1.00 42.81 228 GLU A N 1
ATOM 1818 C CA . GLU A 1 228 ? 43.171 -4.337 -55.390 1.00 42.81 228 GLU A CA 1
ATOM 1819 C C . GLU A 1 228 ? 44.315 -3.412 -55.837 1.00 42.81 228 GLU A C 1
ATOM 1821 O O . GLU A 1 228 ? 44.044 -2.356 -56.457 1.00 42.81 228 GLU A O 1
#

Organism: NCBI:txid1095629

Secondary structure (DSSP, 8-state):
-PPPTT---TTSPP--------TTSPPPP--------PPPSSSEEEEEE-TTS-EEEEEEESS---HHHHHHHHHHHS-TTSPPPSEEE-TTHHHHHHHHHHHT-HHHHHTT-EEE--HHHHHHS-TT-HHHHHHS--EEEEE-TTS-EEEEE---THHHHHHHHHHHTTHHHHHTS-HHHHHHHHHHHHHHHHHHHHHHHHHHHHHHHHHHHHHHHTSS--------